Protein AF-A0A382YAX5-F1 (afdb_monomer)

Mean predicted aligned error: 3.32 Å

Solvent-accessible surface area (backbone atoms only — not comparable to full-atom values): 12207 Å² total; per-residue (Å²): 91,64,73,34,62,58,40,69,44,77,90,41,78,39,78,45,71,31,53,14,44,74,70,75,54,68,45,46,41,36,66,78,24,31,72,60,45,72,76,31,68,74,48,17,68,60,40,66,48,71,60,30,75,95,54,81,51,40,59,46,82,46,78,39,32,24,25,54,36,28,43,56,38,53,50,90,41,70,58,69,69,80,58,56,63,64,24,38,52,43,25,74,75,67,39,79,77,38,26,36,81,58,42,48,60,54,54,33,58,38,24,16,38,75,85,51,76,55,101,63,38,24,65,85,22,56,38,34,33,31,66,66,88,76,73,63,72,62,58,58,53,52,39,52,55,39,42,76,70,69,43,50,79,26,88,43,59,62,51,97,51,66,71,59,42,62,68,70,33,22,30,30,53,96,82,23,46,38,20,48,28,65,37,32,39,58,77,37,62,81,41,93,39,42,48,78,42,56,63,39,38,74,69,46,77,39,71,57,95,95,33,80,77,49,70,41,63,60,133

Radius of gyration: 20.16 Å; Cα contacts (8 Å, |Δi|>4): 386; chains: 1; bounding box: 53×40×58 Å

Nearest PDB structures (foldseek):
  8rpg-assembly1_A  TM=9.412E-01  e=1.598E-20  Streptomyces hiroshimensis
  8rpf-assembly1_A  TM=9.488E-01  e=1.270E-18  Sphingobacterium daejeonense
  7vkd-assembly1_A  TM=8.797E-01  e=1.326E-17  Aspergillus oryzae
  7vkf-assembly1_A  TM=8.803E-01  e=2.839E-17  Aspergillus oryzae
  7vzp-assembly1_A  TM=8.865E-01  e=1.009E-16  Aspergillus oryzae

Sequence (219 aa):
VLANRLSEDASSSVCLLEAGPPDKSIFIHVPTGILKLASYAKYNWMFMSKPQKNMNNRPIYMPRGKTLGGSSSINAMVYIRGNPLDYDEWAELGNEGWSWNDVKPYFLKAENNEQFVDEHHSQGGPLNVTFPNIRSPLEKDFVAAAEMLQHKFNPDFNGQSQEGVGIHQATQKRGRRWSTSMAYLRPAMKRKNLTVMTEAPVRRVLIENSTAKGVELND

pLDDT: mean 96.83, std 2.9, range [68.88, 98.81]

Structure (mmCIF, N/CA/C/O backbone):
data_AF-A0A382YAX5-F1
#
_entry.id   AF-A0A382YAX5-F1
#
loop_
_atom_site.group_PDB
_atom_site.id
_atom_site.type_symbol
_atom_site.label_atom_id
_atom_site.label_alt_id
_atom_site.label_comp_id
_atom_site.label_asym_id
_atom_site.label_entity_id
_atom_site.label_seq_id
_atom_site.pdbx_PDB_ins_code
_atom_site.Cartn_x
_atom_site.Cartn_y
_atom_site.Cartn_z
_atom_site.occupancy
_atom_site.B_iso_or_equiv
_atom_site.auth_seq_id
_atom_site.auth_comp_id
_atom_site.auth_asym_id
_atom_site.auth_atom_id
_atom_site.pdbx_PDB_model_num
ATOM 1 N N . VAL A 1 1 ? -7.281 -1.890 3.940 1.00 97.31 1 VAL A N 1
ATOM 2 C CA . VAL A 1 1 ? -7.769 -3.223 3.508 1.00 97.31 1 VAL A CA 1
ATOM 3 C C . VAL A 1 1 ? -8.563 -3.897 4.617 1.00 97.31 1 VAL A C 1
ATOM 5 O O . VAL A 1 1 ? -9.760 -4.062 4.434 1.00 97.31 1 VAL A O 1
ATOM 8 N N . LEU A 1 2 ? -7.955 -4.193 5.773 1.00 98.31 2 LEU A N 1
ATOM 9 C CA . LEU A 1 2 ? -8.613 -4.910 6.880 1.00 98.31 2 LEU A CA 1
ATOM 10 C C . LEU A 1 2 ? -9.959 -4.314 7.306 1.00 98.31 2 LEU A C 1
ATOM 12 O O . LEU A 1 2 ? -10.951 -5.025 7.277 1.00 98.31 2 LEU A O 1
ATOM 16 N N . ALA A 1 3 ? -10.032 -3.008 7.587 1.00 98.44 3 ALA A N 1
ATOM 17 C CA . ALA A 1 3 ? -11.295 -2.375 7.984 1.00 98.44 3 ALA A CA 1
ATOM 18 C C . ALA A 1 3 ? -12.430 -2.563 6.956 1.00 98.44 3 ALA A C 1
ATOM 20 O O . ALA A 1 3 ? -13.589 -2.704 7.331 1.00 98.44 3 ALA A O 1
ATOM 21 N N . ASN A 1 4 ? -12.104 -2.607 5.659 1.00 98.38 4 ASN A N 1
ATOM 22 C CA . ASN A 1 4 ? -13.073 -2.899 4.603 1.00 98.38 4 ASN A CA 1
ATOM 23 C C . ASN A 1 4 ? -13.480 -4.381 4.619 1.00 98.38 4 ASN A C 1
ATOM 25 O O . ASN A 1 4 ? -14.671 -4.650 4.594 1.00 98.38 4 ASN A O 1
ATOM 29 N N . ARG A 1 5 ? -12.535 -5.324 4.701 1.00 98.06 5 ARG A N 1
ATOM 30 C CA . ARG A 1 5 ? -12.854 -6.762 4.677 1.00 98.06 5 ARG A CA 1
ATOM 31 C C . ARG A 1 5 ? -13.584 -7.226 5.936 1.00 98.06 5 ARG A C 1
ATOM 33 O O . ARG A 1 5 ? -14.597 -7.893 5.828 1.00 98.06 5 ARG A O 1
ATOM 40 N N . LEU A 1 6 ? -13.135 -6.804 7.116 1.00 98.38 6 LEU A N 1
ATOM 41 C CA . LEU A 1 6 ? -13.765 -7.173 8.388 1.00 98.38 6 LEU A CA 1
ATOM 42 C C . LEU A 1 6 ? -15.185 -6.608 8.523 1.00 98.38 6 LEU A C 1
ATOM 44 O O . LEU A 1 6 ? -16.049 -7.266 9.081 1.00 98.38 6 LEU A O 1
ATOM 48 N N . SER A 1 7 ? -15.451 -5.416 7.975 1.00 98.50 7 SER A N 1
ATOM 49 C CA . SER A 1 7 ? -16.800 -4.828 8.001 1.00 98.50 7 SER A CA 1
ATOM 50 C C . SER A 1 7 ? -17.725 -5.331 6.887 1.00 98.50 7 SER A C 1
ATOM 52 O O . SER A 1 7 ? -18.848 -4.842 6.787 1.00 98.50 7 SER A O 1
ATOM 54 N N . GLU A 1 8 ? -17.286 -6.253 6.017 1.00 98.06 8 GLU A N 1
ATOM 55 C CA . GLU A 1 8 ? -18.197 -6.934 5.078 1.00 98.06 8 GLU A CA 1
ATOM 56 C C . GLU A 1 8 ? -19.218 -7.802 5.822 1.00 98.06 8 GLU A C 1
ATOM 58 O O . GLU A 1 8 ? -20.372 -7.868 5.402 1.00 98.06 8 GLU A O 1
ATOM 63 N N . ASP A 1 9 ? -18.819 -8.393 6.948 1.00 98.06 9 ASP A N 1
ATOM 64 C CA . ASP A 1 9 ? -19.723 -9.058 7.877 1.00 98.06 9 ASP A CA 1
ATOM 65 C C . ASP A 1 9 ? -20.415 -8.021 8.775 1.00 98.06 9 ASP A C 1
ATOM 67 O O . ASP A 1 9 ? -19.781 -7.328 9.572 1.00 98.06 9 ASP A O 1
ATOM 71 N N . ALA A 1 10 ? -21.739 -7.918 8.650 1.00 97.00 10 ALA A N 1
ATOM 72 C CA . ALA A 1 10 ? -22.549 -6.968 9.407 1.00 97.00 10 ALA A CA 1
ATOM 73 C C . ALA A 1 10 ? -22.665 -7.311 10.904 1.00 97.00 10 ALA A C 1
ATOM 75 O O . ALA A 1 10 ? -23.072 -6.445 11.679 1.00 97.00 10 ALA A O 1
ATOM 76 N N . SER A 1 11 ? -22.320 -8.540 11.314 1.00 97.81 11 SER A N 1
ATOM 77 C CA . SER A 1 11 ? -22.327 -8.957 12.723 1.00 97.81 11 SER A CA 1
ATOM 78 C C . SER A 1 11 ? -21.104 -8.453 13.500 1.00 97.81 11 SER A C 1
ATOM 80 O O . SER A 1 11 ? -21.160 -8.300 14.720 1.00 97.81 11 SER A O 1
ATOM 82 N N . SER A 1 12 ? -20.027 -8.121 12.787 1.00 97.31 12 SER A N 1
ATOM 83 C CA . SER A 1 12 ? -18.796 -7.571 13.344 1.00 97.31 12 SER A CA 1
ATOM 84 C C . SER A 1 12 ? -18.850 -6.043 13.404 1.00 97.31 12 SER A C 1
ATOM 86 O O . SER A 1 12 ? -19.188 -5.389 12.415 1.00 97.31 12 SER A O 1
ATOM 88 N N . SER A 1 13 ? -18.460 -5.446 14.535 1.00 98.31 13 SER A N 1
ATOM 89 C CA . SER A 1 13 ? -18.242 -4.000 14.659 1.00 98.31 13 SER A CA 1
ATOM 90 C C . SER A 1 13 ? -16.753 -3.668 14.540 1.00 98.31 13 SER A C 1
ATOM 92 O O . SER A 1 13 ? -15.901 -4.264 15.197 1.00 98.31 13 SER A O 1
ATOM 94 N N . VAL A 1 14 ? -16.418 -2.722 13.664 1.00 98.69 14 VAL A N 1
ATOM 95 C CA . VAL A 1 14 ? -15.033 -2.388 13.318 1.00 98.69 14 VAL A CA 1
ATOM 96 C C . VAL A 1 14 ? -14.764 -0.920 13.622 1.00 98.69 14 VAL A C 1
ATOM 98 O O . VAL A 1 14 ? -15.465 -0.040 13.127 1.00 98.69 14 VAL A O 1
ATOM 101 N N . CYS A 1 15 ? -13.709 -0.644 14.388 1.00 98.50 15 CYS A N 1
ATOM 102 C CA . CYS A 1 15 ? -13.192 0.706 14.596 1.00 98.50 15 CYS A CA 1
ATOM 103 C C . CYS A 1 15 ? -11.800 0.836 13.964 1.00 98.50 15 CYS A C 1
ATOM 105 O O . CYS A 1 15 ? -10.887 0.083 14.301 1.00 98.50 15 CYS A O 1
ATOM 107 N N . LEU A 1 16 ? -11.638 1.781 13.037 1.00 98.69 16 LEU A N 1
ATOM 108 C CA . LEU A 1 16 ? -10.350 2.153 12.458 1.00 98.69 16 LEU A CA 1
ATOM 109 C C . LEU A 1 16 ? -9.856 3.445 13.110 1.00 98.69 16 LEU A C 1
ATOM 111 O O . LEU A 1 16 ? -10.485 4.491 12.954 1.00 98.69 16 LEU A O 1
ATOM 115 N N . LEU A 1 17 ? -8.701 3.371 13.766 1.00 98.62 17 LEU A N 1
ATOM 116 C CA . LEU A 1 17 ? -8.020 4.507 14.380 1.00 98.62 17 LEU A CA 1
ATOM 117 C C . LEU A 1 17 ? -6.831 4.915 13.507 1.00 98.62 17 LEU A C 1
ATOM 119 O O . LEU A 1 17 ? -5.959 4.098 13.213 1.00 98.62 17 LEU A O 1
ATOM 123 N N . GLU A 1 18 ? -6.801 6.172 13.082 1.00 98.56 18 GLU A N 1
ATOM 124 C CA . GLU A 1 18 ? -5.716 6.765 12.305 1.00 98.56 18 GLU A CA 1
ATOM 125 C C . GLU A 1 18 ? -5.145 7.960 13.068 1.00 98.56 18 GLU A C 1
ATOM 127 O O . GLU A 1 18 ? -5.865 8.895 13.415 1.00 98.56 18 GLU A O 1
ATOM 132 N N . ALA A 1 19 ? -3.832 7.952 13.296 1.00 98.31 19 ALA A N 1
ATOM 133 C CA . ALA A 1 19 ? -3.146 9.026 14.012 1.00 98.31 19 ALA A CA 1
ATOM 134 C C . ALA A 1 19 ? -3.154 10.354 13.239 1.00 98.31 19 ALA A C 1
ATOM 136 O O . ALA A 1 19 ? -3.114 11.426 13.836 1.00 98.31 19 ALA A O 1
ATOM 137 N N . GLY A 1 20 ? -3.156 10.296 11.909 1.00 97.94 20 GLY A N 1
ATOM 138 C CA . GLY A 1 20 ? -3.198 11.470 11.056 1.00 97.94 20 GLY A CA 1
ATOM 139 C C . GLY A 1 20 ? -4.594 12.024 10.780 1.00 97.94 20 GLY A C 1
ATOM 140 O O . GLY A 1 20 ? -5.607 11.393 11.079 1.00 97.94 20 GLY A O 1
ATOM 141 N N . PRO A 1 21 ? -4.658 13.199 10.134 1.00 98.00 21 PRO A N 1
ATOM 142 C CA . PRO A 1 21 ? -5.914 13.786 9.696 1.00 98.00 21 PRO A CA 1
ATOM 143 C C . PRO A 1 21 ? -6.531 13.001 8.524 1.00 98.00 21 PRO A C 1
ATOM 145 O O . PRO A 1 21 ? -5.850 12.202 7.864 1.00 98.00 21 PRO A O 1
ATOM 148 N N . PRO A 1 22 ? -7.795 13.293 8.168 1.00 98.00 22 PRO A N 1
ATOM 149 C CA . PRO A 1 22 ? -8.393 12.819 6.924 1.00 98.00 22 PRO A CA 1
ATOM 150 C C . PRO A 1 22 ? -7.556 13.181 5.684 1.00 98.00 22 PRO A C 1
ATOM 152 O O . PRO A 1 22 ? -6.904 14.228 5.636 1.00 98.00 22 PRO A O 1
ATOM 155 N N . ASP A 1 23 ? -7.643 12.370 4.630 1.00 96.81 23 ASP A N 1
ATOM 156 C CA . ASP A 1 23 ? -6.891 12.512 3.373 1.00 96.81 23 ASP A CA 1
ATOM 157 C C . ASP A 1 23 ? -7.454 13.610 2.438 1.00 96.81 23 ASP A C 1
ATOM 159 O O . ASP A 1 23 ? -7.649 13.408 1.240 1.00 96.81 23 ASP A O 1
ATOM 163 N N . LYS A 1 24 ? -7.752 14.802 2.972 1.00 95.75 24 LYS A N 1
ATOM 164 C CA . LYS A 1 24 ? -8.439 15.891 2.243 1.00 95.75 24 LYS A CA 1
ATOM 165 C C . LYS A 1 24 ? -7.524 16.760 1.370 1.00 95.75 24 LYS A C 1
ATOM 167 O O . LYS A 1 24 ? -8.019 17.494 0.520 1.00 95.75 24 LYS A O 1
ATOM 172 N N . SER A 1 25 ? -6.207 16.709 1.570 1.00 96.44 25 SER A N 1
ATOM 173 C CA . SER A 1 25 ? -5.259 17.537 0.810 1.00 96.44 25 SER A CA 1
ATOM 174 C C . SER A 1 25 ? -5.257 17.186 -0.677 1.00 96.44 25 SER A C 1
ATOM 176 O O . SER A 1 25 ? -5.099 16.021 -1.038 1.00 96.44 25 SER A O 1
ATOM 178 N N . ILE A 1 26 ? -5.330 18.193 -1.553 1.00 96.31 26 ILE A N 1
ATOM 179 C CA . ILE A 1 26 ? -5.208 17.995 -3.006 1.00 96.31 26 ILE A CA 1
ATOM 180 C C . ILE A 1 26 ? -3.875 17.334 -3.389 1.00 96.31 26 ILE A C 1
ATOM 182 O O . ILE A 1 26 ? -3.843 16.502 -4.293 1.00 96.31 26 ILE A O 1
ATOM 186 N N . PHE A 1 27 ? -2.797 17.622 -2.647 1.00 97.00 27 PHE A N 1
ATOM 187 C CA . PHE A 1 27 ? -1.473 17.044 -2.887 1.00 97.00 27 PHE A CA 1
ATOM 188 C C . PHE A 1 27 ? -1.434 15.525 -2.680 1.00 97.00 27 PHE A C 1
ATOM 190 O O . PHE A 1 27 ? -0.571 14.869 -3.248 1.00 97.00 27 PHE A O 1
ATOM 197 N N . ILE A 1 28 ? -2.359 14.954 -1.897 1.00 97.69 28 ILE A N 1
ATOM 198 C CA . ILE A 1 28 ? -2.484 13.494 -1.756 1.00 97.69 28 ILE A CA 1
ATOM 199 C C . ILE A 1 28 ? -2.996 12.894 -3.063 1.00 97.69 28 ILE A C 1
ATOM 201 O O . ILE A 1 28 ? -2.477 11.890 -3.536 1.00 97.69 28 ILE A O 1
ATOM 205 N N . HIS A 1 29 ? -3.993 13.520 -3.680 1.00 97.25 29 HIS A N 1
ATOM 206 C CA . HIS A 1 29 ? -4.693 12.941 -4.826 1.00 97.25 29 HIS A CA 1
ATOM 207 C C . HIS A 1 29 ? -3.989 13.178 -6.163 1.00 97.25 29 HIS A C 1
ATOM 209 O O . HIS A 1 29 ? -4.211 12.421 -7.109 1.00 97.25 29 HIS A O 1
ATOM 215 N N . VAL A 1 30 ? -3.153 14.213 -6.248 1.00 95.88 30 VAL A N 1
ATOM 216 C CA . VAL A 1 30 ? -2.358 14.535 -7.438 1.00 95.88 30 VAL A CA 1
ATOM 217 C C . VAL A 1 30 ? -1.015 13.791 -7.376 1.00 95.88 30 VAL A C 1
ATOM 219 O O . VAL A 1 30 ? -0.272 14.002 -6.417 1.00 95.88 30 VAL A O 1
ATOM 222 N N . PRO A 1 31 ? -0.656 12.967 -8.381 1.00 94.62 31 PRO A N 1
ATOM 223 C CA . PRO A 1 31 ? 0.586 12.186 -8.398 1.00 94.62 31 PRO A CA 1
ATOM 224 C C . PRO A 1 31 ? 1.860 12.949 -7.997 1.00 94.62 31 PRO A C 1
ATOM 226 O O . PRO A 1 31 ? 2.575 12.527 -7.087 1.00 94.62 31 PRO A O 1
ATOM 229 N N . THR A 1 32 ? 2.109 14.111 -8.607 1.00 93.88 32 THR A N 1
ATOM 230 C CA . THR A 1 32 ? 3.292 14.957 -8.353 1.00 93.88 32 THR A CA 1
ATOM 231 C C . THR A 1 32 ? 3.276 15.647 -6.986 1.00 93.88 32 THR A C 1
ATOM 233 O O . THR A 1 32 ? 4.304 16.147 -6.528 1.00 93.88 32 THR A O 1
ATOM 236 N N . GLY A 1 33 ? 2.142 15.626 -6.279 1.00 94.50 33 GLY A N 1
ATOM 237 C CA . GLY A 1 33 ? 2.005 16.194 -4.939 1.00 94.50 33 GLY A CA 1
ATOM 238 C C . GLY A 1 33 ? 2.876 15.509 -3.881 1.00 94.50 33 GLY A C 1
ATOM 239 O O . GLY A 1 33 ? 3.119 16.102 -2.828 1.00 94.50 33 GLY A O 1
ATOM 240 N N . ILE A 1 34 ? 3.428 14.321 -4.174 1.00 93.44 34 ILE A N 1
ATOM 241 C CA . ILE A 1 34 ? 4.414 13.641 -3.319 1.00 93.44 34 ILE A CA 1
ATOM 242 C C . ILE A 1 34 ? 5.595 14.547 -2.946 1.00 93.44 34 ILE A C 1
ATOM 244 O O . ILE A 1 34 ? 6.022 14.531 -1.794 1.00 93.44 34 ILE A O 1
ATOM 248 N N . LEU A 1 35 ? 6.066 15.395 -3.867 1.00 91.06 35 LEU A N 1
ATOM 249 C CA . LEU A 1 35 ? 7.196 16.300 -3.626 1.00 91.06 35 LEU A CA 1
ATOM 250 C C . LEU A 1 35 ? 6.905 17.286 -2.487 1.00 91.06 35 LEU A C 1
ATOM 252 O O . LEU A 1 35 ? 7.785 17.605 -1.692 1.00 91.06 35 LEU A O 1
ATOM 256 N N . LYS A 1 36 ? 5.646 17.727 -2.366 1.00 91.88 36 LYS A N 1
ATOM 257 C CA . LYS A 1 36 ? 5.197 18.590 -1.268 1.00 91.88 36 LYS A CA 1
ATOM 258 C C . LYS A 1 36 ? 4.950 17.794 0.013 1.00 91.88 36 LYS A C 1
ATOM 260 O O . LYS A 1 36 ? 5.280 18.263 1.096 1.00 91.88 36 LYS A O 1
ATOM 265 N N . LEU A 1 37 ? 4.363 16.602 -0.097 1.00 92.62 37 LEU A N 1
ATOM 266 C CA . LEU A 1 37 ? 4.028 15.748 1.051 1.00 92.62 37 LEU A CA 1
ATOM 267 C C . LEU A 1 37 ? 5.265 15.180 1.752 1.00 92.62 37 LEU A C 1
ATOM 269 O O . LEU A 1 37 ? 5.241 14.956 2.965 1.00 92.62 37 LEU A O 1
ATOM 273 N N . ALA A 1 38 ? 6.358 14.998 1.012 1.00 87.81 38 ALA A N 1
ATOM 274 C CA . ALA A 1 38 ? 7.626 14.527 1.544 1.00 87.81 38 ALA A CA 1
ATOM 275 C C . ALA A 1 38 ? 8.169 15.423 2.664 1.00 87.81 38 ALA A C 1
ATOM 277 O O . ALA A 1 38 ? 8.852 14.908 3.533 1.00 87.81 38 ALA A O 1
ATOM 278 N N . SER A 1 39 ? 7.838 16.714 2.709 1.00 87.44 39 SER A N 1
ATOM 279 C CA . SER A 1 39 ? 8.272 17.644 3.765 1.00 87.44 39 SER A CA 1
ATOM 280 C C . SER A 1 39 ? 7.117 18.198 4.604 1.00 87.44 39 SER A C 1
ATOM 282 O O . SER A 1 39 ? 7.301 19.146 5.366 1.00 87.44 39 SER A O 1
ATOM 284 N N . TYR A 1 40 ? 5.915 17.620 4.489 1.00 93.00 40 TYR A N 1
ATOM 285 C CA . TYR A 1 40 ? 4.729 18.139 5.1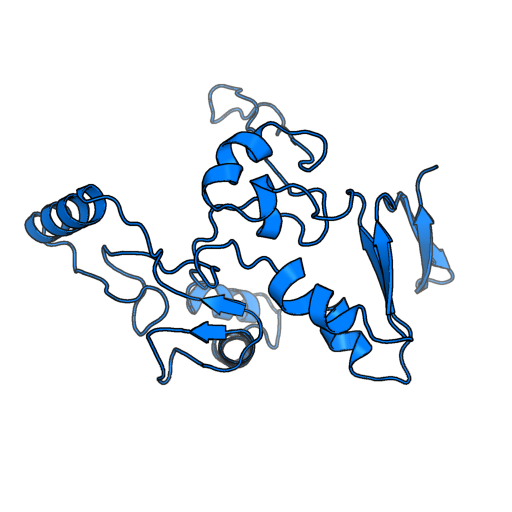65 1.00 93.00 40 TYR A CA 1
ATOM 286 C C . TYR A 1 40 ? 4.353 17.310 6.401 1.00 93.00 40 TYR A C 1
ATOM 288 O O . TYR A 1 40 ? 3.571 16.362 6.315 1.00 93.00 40 TYR A O 1
ATOM 296 N N . ALA A 1 41 ? 4.842 17.732 7.573 1.00 94.50 41 ALA A N 1
ATOM 297 C CA . ALA A 1 41 ? 4.662 17.058 8.871 1.00 94.50 41 ALA A CA 1
ATOM 298 C C . ALA A 1 41 ? 3.199 16.769 9.274 1.00 94.50 41 ALA A C 1
ATOM 300 O O . ALA A 1 41 ? 2.923 15.911 10.117 1.00 94.50 41 ALA A O 1
ATOM 301 N N . LYS A 1 42 ? 2.230 17.472 8.671 1.00 96.06 42 LYS A N 1
ATOM 302 C CA . LYS A 1 42 ? 0.802 17.196 8.872 1.00 96.06 42 LYS A CA 1
ATOM 303 C C . LYS A 1 42 ? 0.408 15.802 8.372 1.00 96.06 42 LYS A C 1
ATOM 305 O O . LYS A 1 42 ? -0.350 15.123 9.050 1.00 96.06 42 LYS A O 1
ATOM 310 N N . TYR A 1 43 ? 0.937 15.382 7.221 1.00 97.38 43 TYR A N 1
ATOM 311 C CA . TYR A 1 43 ? 0.586 14.122 6.549 1.00 97.38 43 TYR A CA 1
ATOM 312 C C . TYR A 1 43 ? 1.732 13.101 6.544 1.00 97.38 43 TYR A C 1
ATOM 314 O O . TYR A 1 43 ? 1.633 12.052 5.906 1.00 97.38 43 TYR A O 1
ATOM 322 N N . ASN A 1 44 ? 2.836 13.410 7.224 1.00 97.44 44 ASN A N 1
ATOM 323 C CA . ASN A 1 44 ? 4.055 12.617 7.226 1.00 97.44 44 ASN A CA 1
ATOM 324 C C . ASN A 1 44 ? 4.672 12.627 8.628 1.00 97.44 44 ASN A C 1
ATOM 326 O O . ASN A 1 44 ? 4.779 13.681 9.250 1.00 97.44 44 ASN A O 1
ATOM 330 N N . TRP A 1 45 ? 5.076 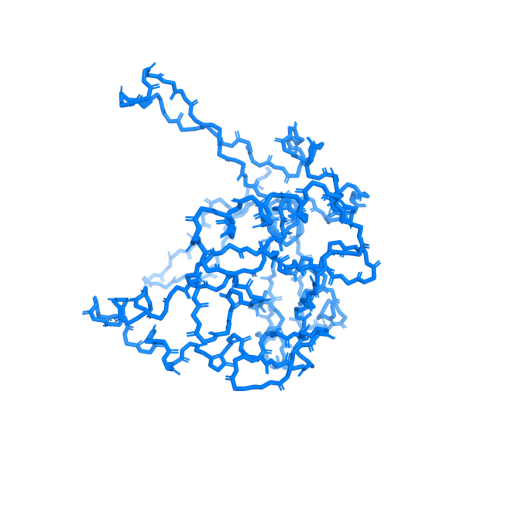11.463 9.123 1.00 97.44 45 TRP A N 1
ATOM 331 C CA . TRP A 1 45 ? 5.781 11.325 10.397 1.00 97.44 45 TRP A CA 1
ATOM 332 C C . TRP A 1 45 ? 7.194 11.900 10.375 1.00 97.44 45 TRP A C 1
ATOM 334 O O . TRP A 1 45 ? 7.714 12.265 11.422 1.00 97.44 45 TRP A O 1
ATOM 344 N N . MET A 1 46 ? 7.799 11.993 9.190 1.00 95.75 46 MET A N 1
ATOM 345 C CA . MET A 1 46 ? 9.123 12.571 8.979 1.00 95.75 46 MET A CA 1
ATOM 346 C C . MET A 1 46 ? 10.218 11.956 9.866 1.00 95.75 46 MET A C 1
ATOM 348 O O . MET A 1 46 ? 11.071 12.669 10.393 1.00 95.75 46 MET A O 1
ATOM 352 N N . PHE A 1 47 ? 10.201 10.633 10.044 1.00 96.88 47 PHE A N 1
ATOM 353 C CA . PHE A 1 47 ? 11.201 9.973 10.875 1.00 96.88 47 PHE A CA 1
ATOM 354 C C . PHE A 1 47 ? 12.613 10.163 10.318 1.00 96.88 47 PHE A C 1
ATOM 356 O O . PHE A 1 47 ? 12.827 10.248 9.108 1.00 96.88 47 PHE A O 1
ATOM 363 N N . MET A 1 48 ? 13.582 10.171 11.227 1.00 97.25 48 MET A N 1
ATOM 364 C CA . MET A 1 48 ? 15.005 10.129 10.920 1.00 97.25 48 MET A CA 1
ATOM 365 C C . MET A 1 48 ? 15.596 8.885 11.572 1.00 97.25 48 MET A C 1
ATOM 367 O O . MET A 1 48 ? 15.312 8.595 12.737 1.00 97.25 48 MET A O 1
ATOM 371 N N . SER A 1 49 ? 16.440 8.156 10.848 1.00 97.50 49 SER A N 1
ATOM 372 C CA . SER A 1 49 ? 17.262 7.124 11.473 1.00 97.50 49 SER A CA 1
ATOM 373 C C . SER A 1 49 ? 18.265 7.757 12.439 1.00 97.50 49 SER A C 1
ATOM 375 O O . SER A 1 49 ? 18.643 8.923 12.301 1.00 97.50 49 SER A O 1
ATOM 377 N N . LYS A 1 50 ? 18.812 6.951 13.354 1.00 97.69 50 LYS A N 1
ATOM 378 C CA . LYS A 1 50 ? 20.082 7.304 14.006 1.00 97.69 50 LYS A CA 1
ATOM 379 C C . LYS A 1 50 ? 21.189 7.482 12.943 1.00 97.69 50 LYS A C 1
ATOM 381 O O . LYS A 1 50 ? 21.064 6.896 11.859 1.00 97.69 50 LYS A O 1
ATOM 386 N N . PRO A 1 51 ? 22.266 8.238 13.227 1.00 98.06 51 PRO A N 1
ATOM 387 C CA . PRO A 1 51 ? 23.469 8.274 12.394 1.00 98.06 51 PRO A CA 1
ATOM 388 C C . PRO A 1 51 ? 23.929 6.875 11.972 1.00 98.06 51 PRO A C 1
ATOM 390 O O . PRO A 1 51 ? 24.041 5.979 12.809 1.00 98.06 51 PRO A O 1
ATOM 393 N N . GLN A 1 52 ? 24.170 6.674 10.677 1.00 97.94 52 GLN A N 1
ATOM 394 C CA . GLN A 1 52 ? 24.567 5.375 10.133 1.00 97.94 52 GLN A CA 1
ATOM 395 C C . GLN A 1 52 ? 26.076 5.355 9.862 1.00 97.94 52 GLN A C 1
ATOM 397 O O . GLN A 1 52 ? 26.550 6.068 8.976 1.00 97.94 52 GLN A O 1
ATOM 402 N N . LYS A 1 53 ? 26.834 4.522 10.595 1.00 97.81 53 LYS A N 1
ATOM 403 C CA . LYS A 1 53 ? 28.305 4.415 10.475 1.00 97.81 53 LYS A CA 1
ATOM 404 C C . LYS A 1 53 ? 28.753 4.174 9.033 1.00 97.81 53 LYS A C 1
ATOM 406 O O . LYS A 1 53 ? 29.640 4.858 8.538 1.00 97.81 53 LYS A O 1
ATOM 411 N N . ASN A 1 54 ? 28.067 3.266 8.343 1.00 97.31 54 ASN A N 1
ATOM 412 C CA . ASN A 1 54 ? 28.377 2.894 6.962 1.00 97.31 54 ASN A CA 1
ATOM 413 C C . ASN A 1 54 ? 27.885 3.924 5.928 1.00 97.31 54 ASN A C 1
ATOM 415 O O . ASN A 1 54 ? 28.061 3.713 4.738 1.00 97.31 54 ASN A O 1
ATOM 419 N N . MET A 1 55 ? 27.269 5.029 6.360 1.00 96.81 55 MET A N 1
ATOM 420 C CA . MET A 1 55 ? 26.793 6.122 5.502 1.00 96.81 55 MET A CA 1
ATOM 421 C C . MET A 1 55 ? 27.413 7.459 5.932 1.00 96.81 55 MET A C 1
ATOM 423 O O . MET A 1 55 ? 26.722 8.479 5.972 1.00 96.81 55 MET A O 1
ATOM 427 N N . ASN A 1 56 ? 28.698 7.458 6.303 1.00 97.31 56 ASN A N 1
ATOM 428 C CA . ASN A 1 56 ? 29.425 8.635 6.802 1.00 97.31 56 ASN A CA 1
ATOM 429 C C . ASN A 1 56 ? 28.721 9.314 7.991 1.00 97.31 56 ASN A C 1
ATOM 431 O O . ASN A 1 56 ? 28.618 10.536 8.051 1.00 97.31 56 ASN A O 1
ATOM 435 N N . ASN A 1 57 ? 28.190 8.514 8.922 1.00 97.62 57 ASN A N 1
ATOM 436 C CA . ASN A 1 57 ? 27.439 8.972 10.098 1.00 97.62 57 ASN A CA 1
ATOM 437 C C . ASN A 1 57 ? 26.216 9.848 9.771 1.00 97.62 57 ASN A C 1
ATOM 439 O O . ASN A 1 57 ? 25.739 10.605 10.615 1.00 97.62 57 ASN A O 1
ATOM 443 N N . ARG A 1 58 ? 25.664 9.741 8.561 1.00 97.94 58 ARG A N 1
ATOM 444 C CA . ARG A 1 58 ? 24.508 10.535 8.146 1.00 97.94 58 ARG A CA 1
ATOM 445 C C . ARG A 1 58 ? 23.205 9.940 8.698 1.00 97.94 58 ARG A C 1
ATOM 447 O O . ARG A 1 58 ? 22.980 8.735 8.548 1.00 97.94 58 ARG A O 1
ATOM 454 N N . PRO A 1 59 ? 22.328 10.751 9.312 1.00 97.31 59 PRO A N 1
ATOM 455 C CA . PRO A 1 59 ? 20.941 10.370 9.557 1.00 97.31 59 PRO A CA 1
ATOM 456 C C . PRO A 1 59 ? 20.181 10.236 8.234 1.00 97.31 59 PRO A C 1
ATOM 458 O O . PRO A 1 59 ? 20.305 11.085 7.349 1.00 97.31 59 PRO A O 1
ATOM 461 N N . ILE A 1 60 ? 19.384 9.182 8.092 1.00 96.94 60 ILE A N 1
ATOM 462 C CA . ILE A 1 60 ? 18.619 8.906 6.876 1.00 96.94 60 ILE A CA 1
ATOM 463 C C . ILE A 1 60 ? 17.166 9.303 7.093 1.00 96.94 60 ILE A C 1
ATOM 465 O O . ILE A 1 60 ? 16.539 8.898 8.072 1.00 96.94 60 ILE A O 1
ATOM 469 N N . TYR A 1 61 ? 16.634 10.087 6.160 1.00 95.50 61 TYR A N 1
ATOM 470 C CA . TYR A 1 61 ? 15.233 10.475 6.162 1.00 95.50 61 TYR A CA 1
ATOM 471 C C . TYR A 1 61 ? 14.328 9.289 5.807 1.00 95.50 61 TYR A C 1
ATOM 473 O O . TYR A 1 61 ? 14.531 8.627 4.790 1.00 95.50 61 TYR A O 1
ATOM 481 N N . MET A 1 62 ? 13.324 9.025 6.644 1.00 95.50 62 MET A N 1
ATOM 482 C CA . MET A 1 62 ? 12.415 7.881 6.549 1.00 95.50 62 MET A CA 1
ATOM 483 C C . MET A 1 62 ? 10.953 8.359 6.571 1.00 95.50 62 MET A C 1
ATOM 485 O O . MET A 1 62 ? 10.277 8.273 7.600 1.00 95.50 62 MET A O 1
ATOM 489 N N . PRO A 1 63 ? 10.424 8.861 5.440 1.00 95.62 63 PRO A N 1
ATOM 490 C CA . PRO A 1 63 ? 9.049 9.337 5.375 1.00 95.62 63 PRO A CA 1
ATOM 491 C C . PRO A 1 63 ? 8.060 8.189 5.616 1.00 95.62 63 PRO A C 1
ATOM 493 O O . PRO A 1 63 ? 8.211 7.079 5.088 1.00 95.62 63 PRO A O 1
ATOM 496 N N . ARG A 1 64 ? 7.017 8.460 6.401 1.00 97.56 64 ARG A N 1
ATOM 497 C CA . ARG A 1 64 ? 5.898 7.539 6.645 1.00 97.56 64 ARG A CA 1
ATOM 498 C C . ARG A 1 64 ? 4.603 8.329 6.642 1.00 97.56 64 ARG A C 1
ATOM 500 O O . ARG A 1 64 ? 4.509 9.345 7.323 1.00 97.56 64 ARG A O 1
ATOM 507 N N . GLY A 1 65 ? 3.616 7.876 5.873 1.00 97.88 65 GLY A N 1
ATOM 508 C CA . GLY A 1 65 ? 2.337 8.575 5.779 1.00 97.88 65 GLY A CA 1
ATOM 509 C C . GLY A 1 65 ? 1.621 8.595 7.126 1.00 97.88 65 GLY A C 1
ATOM 510 O O . GLY A 1 65 ? 1.578 7.581 7.818 1.00 97.88 65 GLY A O 1
ATOM 511 N N . LYS A 1 66 ? 1.072 9.756 7.475 1.00 98.06 66 LYS A N 1
ATOM 512 C CA . LYS A 1 66 ? 0.293 10.017 8.688 1.00 98.06 66 LYS A CA 1
ATOM 513 C C . LYS A 1 66 ? -1.038 10.635 8.268 1.00 98.06 66 LYS A C 1
ATOM 515 O O . LYS A 1 66 ? -1.194 11.852 8.303 1.00 98.06 66 LYS A O 1
ATOM 520 N N . THR A 1 67 ? -1.932 9.816 7.727 1.00 98.44 67 THR A N 1
ATOM 521 C CA . THR A 1 67 ? -3.259 10.184 7.205 1.00 98.44 67 THR A CA 1
ATOM 522 C C . THR A 1 67 ? -3.978 8.920 6.752 1.00 98.44 67 THR A C 1
ATOM 524 O O . THR A 1 67 ? -3.336 7.886 6.574 1.00 98.44 67 THR A O 1
ATOM 527 N N . LEU A 1 68 ? -5.282 8.989 6.474 1.00 98.56 68 LEU A N 1
ATOM 528 C CA . LEU A 1 68 ? -6.010 7.848 5.916 1.00 98.56 68 LEU A CA 1
ATOM 529 C C . LEU A 1 68 ? -5.322 7.303 4.650 1.00 98.56 68 LEU A C 1
ATOM 531 O O . LEU A 1 68 ? -4.992 8.030 3.709 1.00 98.56 68 LEU A O 1
ATOM 535 N N . GLY A 1 69 ? -5.099 5.987 4.641 1.00 98.12 69 GLY A N 1
ATOM 536 C CA . GLY A 1 69 ? -4.325 5.280 3.615 1.00 98.12 69 GLY A CA 1
ATOM 537 C C . GLY A 1 69 ? -2.818 5.207 3.895 1.00 98.12 69 GLY A C 1
ATOM 538 O O . GLY A 1 69 ? -2.098 4.522 3.159 1.00 98.12 69 GLY A O 1
ATOM 539 N N . GLY A 1 70 ? -2.331 5.873 4.943 1.00 98.31 70 GLY A N 1
ATOM 540 C CA . GLY 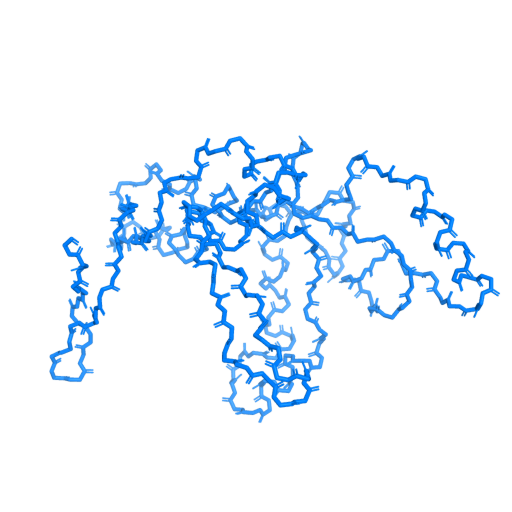A 1 70 ? -0.943 5.843 5.390 1.00 98.31 70 GLY A CA 1
ATOM 541 C C . GLY A 1 70 ? 0.036 6.175 4.267 1.00 98.31 70 GLY A C 1
ATOM 542 O O . GLY A 1 70 ? -0.173 7.092 3.470 1.00 98.31 70 GLY A O 1
ATOM 543 N N . SER A 1 71 ? 1.107 5.390 4.158 1.00 98.19 71 SER A N 1
ATOM 544 C CA . SER A 1 71 ? 2.133 5.597 3.129 1.00 98.19 71 SER A CA 1
ATOM 545 C C . SER A 1 71 ? 1.616 5.441 1.694 1.00 98.19 71 SER A C 1
ATOM 547 O O . SER A 1 71 ? 2.183 6.052 0.797 1.00 98.19 71 SER A O 1
ATOM 549 N N . SER A 1 72 ? 0.510 4.724 1.444 1.00 98.12 72 SER A N 1
ATOM 550 C CA . SER A 1 72 ? -0.073 4.658 0.088 1.00 98.12 72 SER A CA 1
ATOM 551 C C . SER A 1 72 ? -0.615 6.011 -0.398 1.00 98.12 72 SER A C 1
ATOM 553 O O . SER A 1 72 ? -0.690 6.258 -1.600 1.00 98.12 72 SER A O 1
ATOM 555 N N . SER A 1 73 ? -0.932 6.918 0.530 1.00 97.88 73 SER A N 1
ATOM 556 C CA . SER A 1 73 ? -1.347 8.294 0.238 1.00 97.88 73 SER A CA 1
ATOM 557 C C . SER A 1 73 ? -0.165 9.234 -0.045 1.00 97.88 73 SER A C 1
ATOM 559 O O . SER A 1 73 ? -0.386 10.353 -0.500 1.00 97.88 73 SER A O 1
ATOM 561 N N . ILE A 1 74 ? 1.082 8.795 0.187 1.00 96.69 74 ILE A N 1
ATOM 562 C CA . ILE A 1 74 ? 2.291 9.619 0.005 1.00 96.69 74 ILE A CA 1
ATOM 563 C C . ILE A 1 74 ? 3.447 8.908 -0.733 1.00 96.69 74 ILE A C 1
ATOM 565 O O . ILE A 1 74 ? 4.550 9.438 -0.769 1.00 96.69 74 ILE A O 1
ATOM 569 N N . ASN A 1 75 ? 3.250 7.708 -1.290 1.00 96.75 75 ASN A N 1
ATOM 570 C CA . ASN A 1 75 ? 4.298 6.960 -2.004 1.00 96.75 75 ASN A CA 1
ATOM 571 C C . ASN A 1 75 ? 4.414 7.376 -3.486 1.00 96.75 75 ASN A C 1
ATOM 573 O O . ASN A 1 75 ? 3.607 8.157 -3.994 1.00 96.75 75 ASN A O 1
ATOM 577 N N . ALA A 1 76 ? 5.377 6.808 -4.214 1.00 95.88 76 ALA A N 1
ATOM 578 C CA . ALA A 1 76 ? 5.558 7.041 -5.653 1.00 95.88 76 ALA A CA 1
ATOM 579 C C . ALA A 1 76 ? 4.560 6.278 -6.556 1.00 95.88 76 ALA A C 1
ATOM 581 O O . ALA A 1 76 ? 4.637 6.380 -7.773 1.00 95.88 76 ALA A O 1
ATOM 582 N N . MET A 1 77 ? 3.613 5.533 -5.974 1.00 97.50 77 MET A N 1
ATOM 583 C CA . MET A 1 77 ? 2.557 4.744 -6.637 1.00 97.50 77 MET A CA 1
ATOM 584 C C . MET A 1 77 ? 3.011 3.592 -7.532 1.00 97.50 77 MET A C 1
ATOM 586 O O . MET A 1 77 ? 2.130 2.850 -7.958 1.00 97.50 77 MET A O 1
ATOM 590 N N . VAL A 1 78 ? 4.313 3.425 -7.787 1.00 97.44 78 VAL A N 1
ATOM 591 C CA . VAL A 1 78 ? 4.879 2.271 -8.506 1.00 97.44 78 VAL A CA 1
ATOM 592 C C . VAL A 1 78 ? 4.257 0.979 -7.976 1.00 97.44 78 VAL A C 1
ATOM 594 O O . VAL A 1 78 ? 4.236 0.751 -6.763 1.00 97.44 78 VAL A O 1
ATOM 597 N N . TYR A 1 79 ? 3.701 0.179 -8.883 1.00 98.12 79 TYR A N 1
ATOM 598 C CA . TYR A 1 79 ? 3.048 -1.084 -8.568 1.00 98.12 79 TYR A CA 1
ATOM 599 C C . TYR A 1 79 ? 3.883 -2.243 -9.106 1.00 98.12 79 TYR A C 1
ATOM 601 O O . TYR A 1 79 ? 3.873 -2.538 -10.299 1.00 98.12 79 TYR A O 1
ATOM 609 N N . ILE A 1 80 ? 4.616 -2.882 -8.201 1.00 97.00 80 ILE A N 1
ATOM 610 C CA . ILE A 1 80 ? 5.407 -4.085 -8.453 1.00 97.00 80 ILE A CA 1
ATOM 611 C C . ILE A 1 80 ? 5.182 -5.005 -7.249 1.00 97.00 80 ILE A C 1
ATOM 613 O O . ILE A 1 80 ? 5.176 -4.537 -6.105 1.00 97.00 80 ILE A O 1
ATOM 617 N N . ARG A 1 81 ? 4.922 -6.283 -7.505 1.00 96.25 81 ARG A N 1
ATOM 618 C CA . ARG A 1 81 ? 4.782 -7.339 -6.494 1.00 96.25 81 ARG A CA 1
ATOM 619 C C . ARG A 1 81 ? 6.173 -7.844 -6.085 1.00 96.25 81 ARG A C 1
ATOM 621 O O . ARG A 1 81 ? 7.155 -7.570 -6.769 1.00 96.25 81 ARG A O 1
ATOM 628 N N . GLY A 1 82 ? 6.268 -8.565 -4.969 1.00 95.12 82 GLY A N 1
ATOM 629 C CA . GLY A 1 82 ? 7.519 -9.247 -4.614 1.00 95.12 82 GLY A CA 1
ATOM 630 C C . GLY A 1 82 ? 7.887 -10.318 -5.643 1.00 95.12 82 GLY A C 1
ATOM 631 O O . GLY A 1 82 ? 7.042 -10.727 -6.448 1.00 95.12 82 GLY A O 1
ATOM 632 N N . ASN A 1 83 ? 9.136 -10.768 -5.612 1.00 96.50 83 ASN A N 1
ATOM 633 C CA . ASN A 1 83 ? 9.541 -11.943 -6.366 1.00 96.50 83 ASN A CA 1
ATOM 634 C C . ASN A 1 83 ? 8.880 -13.189 -5.747 1.00 96.50 83 ASN A C 1
ATOM 636 O O . ASN A 1 83 ? 8.778 -13.245 -4.522 1.00 96.50 83 ASN A O 1
ATOM 640 N N . PRO A 1 84 ? 8.452 -14.198 -6.530 1.00 96.62 84 PRO A N 1
ATOM 641 C CA . PRO A 1 84 ? 7.952 -15.458 -5.974 1.00 96.62 84 PRO A CA 1
ATOM 642 C C . PRO A 1 84 ? 8.860 -16.053 -4.888 1.00 96.62 84 PRO A C 1
ATOM 644 O O . PRO A 1 84 ? 8.360 -16.473 -3.847 1.00 96.62 84 PRO A O 1
ATOM 647 N N . LEU A 1 85 ? 10.184 -15.972 -5.079 1.00 97.12 85 LEU A N 1
ATOM 648 C CA . LEU A 1 85 ? 11.165 -16.471 -4.119 1.00 97.12 85 LEU A CA 1
ATOM 649 C C . LEU A 1 85 ? 11.090 -15.758 -2.761 1.00 97.12 85 LEU A C 1
ATOM 651 O O . LEU A 1 85 ? 11.289 -16.407 -1.743 1.00 97.12 85 LEU A O 1
ATOM 655 N N . ASP A 1 86 ? 10.742 -14.465 -2.724 1.00 97.75 86 ASP A N 1
ATOM 656 C CA . ASP A 1 86 ? 10.594 -13.723 -1.463 1.00 97.75 86 ASP A CA 1
ATOM 657 C C . ASP A 1 86 ? 9.495 -14.350 -0.581 1.00 97.75 86 ASP A C 1
ATOM 659 O O . ASP A 1 86 ? 9.610 -14.397 0.641 1.00 97.75 86 ASP A O 1
ATOM 663 N N . TYR A 1 87 ? 8.413 -14.825 -1.205 1.00 98.44 87 TYR A N 1
ATOM 664 C CA . TYR A 1 87 ? 7.260 -15.423 -0.527 1.00 98.44 87 TYR A CA 1
ATOM 665 C C . TYR A 1 87 ? 7.513 -16.886 -0.161 1.00 98.44 87 TYR A C 1
ATOM 667 O O . TYR A 1 87 ? 7.172 -17.323 0.939 1.00 98.44 87 TYR A O 1
ATOM 675 N N . ASP A 1 88 ? 8.154 -17.633 -1.057 1.00 98.50 88 ASP A N 1
ATOM 676 C CA . ASP A 1 88 ? 8.544 -19.015 -0.786 1.00 98.50 88 ASP A CA 1
ATOM 677 C C . ASP A 1 88 ? 9.556 -19.080 0.372 1.00 98.50 88 ASP A C 1
ATOM 679 O O . ASP A 1 88 ? 9.374 -19.876 1.292 1.00 98.50 88 ASP A O 1
ATOM 683 N N . GLU A 1 89 ? 10.526 -18.158 0.429 1.00 98.44 89 GLU A N 1
ATOM 684 C CA . GLU A 1 89 ? 11.451 -18.035 1.564 1.00 98.44 89 GLU A CA 1
ATOM 685 C C . GLU A 1 89 ? 10.706 -17.719 2.874 1.00 98.44 89 GLU A C 1
ATOM 687 O O . GLU A 1 89 ? 11.025 -18.274 3.927 1.00 98.44 89 GLU A O 1
ATOM 692 N N . TRP A 1 90 ? 9.661 -16.880 2.852 1.00 98.38 90 TRP A N 1
ATOM 693 C CA . TRP A 1 90 ? 8.848 -16.643 4.053 1.00 98.38 90 TRP A CA 1
ATOM 694 C C . TRP A 1 90 ? 8.166 -17.916 4.549 1.00 98.38 90 TRP A C 1
ATOM 696 O O . TRP A 1 90 ? 8.122 -18.140 5.764 1.00 98.38 90 TRP A O 1
ATOM 706 N N . ALA A 1 91 ? 7.648 -18.740 3.639 1.00 98.31 91 ALA A N 1
ATOM 707 C CA . ALA A 1 91 ? 7.059 -20.026 3.991 1.00 98.31 91 ALA A CA 1
ATOM 708 C C . ALA A 1 91 ? 8.109 -20.982 4.582 1.00 98.31 91 ALA A C 1
ATOM 710 O O . ALA A 1 91 ? 7.855 -21.589 5.624 1.00 98.31 91 ALA A O 1
ATOM 711 N N . GLU A 1 92 ? 9.306 -21.048 3.992 1.00 98.19 92 GLU A N 1
ATOM 712 C CA . GLU A 1 92 ? 10.432 -21.851 4.496 1.00 98.19 92 GLU A CA 1
ATOM 713 C C . GLU A 1 92 ? 10.898 -21.420 5.896 1.00 98.19 92 GLU A C 1
ATOM 715 O O . GLU A 1 92 ? 11.266 -22.261 6.717 1.00 98.19 92 GLU A O 1
ATOM 720 N N . LEU A 1 93 ? 10.803 -20.126 6.221 1.00 98.44 93 LEU A N 1
ATOM 721 C CA . LEU A 1 93 ? 11.073 -19.585 7.560 1.00 98.44 93 LEU A CA 1
ATOM 722 C C . LEU A 1 93 ? 9.973 -19.901 8.596 1.00 98.44 93 LEU A C 1
ATOM 724 O O . LEU A 1 93 ? 10.033 -19.411 9.727 1.00 98.44 93 LEU A O 1
ATOM 728 N N . GLY A 1 94 ? 8.977 -20.716 8.238 1.00 98.12 94 GLY A N 1
ATOM 729 C CA . GLY A 1 94 ? 7.916 -21.189 9.129 1.00 98.12 94 GLY A CA 1
ATOM 730 C C . GLY A 1 94 ? 6.619 -20.379 9.070 1.00 98.12 94 GLY A C 1
ATOM 731 O O . GLY A 1 94 ? 5.752 -20.572 9.922 1.00 98.12 94 GLY A O 1
ATOM 732 N N . ASN A 1 95 ? 6.454 -19.483 8.089 1.00 98.06 95 ASN A N 1
ATOM 733 C CA . ASN A 1 95 ? 5.206 -18.741 7.888 1.00 98.06 95 ASN A CA 1
ATOM 734 C C . ASN A 1 95 ? 4.291 -19.503 6.922 1.00 98.06 95 ASN A C 1
ATOM 736 O O . ASN A 1 95 ? 4.148 -19.146 5.755 1.00 98.06 95 ASN A O 1
ATOM 740 N N . GLU A 1 96 ? 3.674 -20.578 7.406 1.00 97.75 96 GLU A N 1
ATOM 741 C CA . GLU A 1 96 ? 2.764 -21.398 6.602 1.00 97.75 96 GLU A CA 1
ATOM 742 C C . GLU A 1 96 ? 1.629 -20.550 5.982 1.00 97.75 96 GLU A C 1
ATOM 744 O O . GLU A 1 96 ? 1.087 -19.642 6.621 1.00 97.75 96 GLU A O 1
ATOM 749 N N . GLY A 1 97 ? 1.292 -20.812 4.714 1.00 97.69 97 GLY A N 1
ATOM 750 C CA . GLY A 1 97 ? 0.309 -20.033 3.951 1.00 97.69 97 GLY A CA 1
ATOM 751 C C . GLY A 1 97 ? 0.838 -18.731 3.330 1.00 97.69 97 GLY A C 1
ATOM 752 O O . GLY A 1 97 ? 0.038 -17.930 2.841 1.00 97.69 97 GLY A O 1
ATOM 753 N N . TRP A 1 98 ? 2.155 -18.494 3.359 1.00 98.44 98 TRP A N 1
ATOM 754 C CA . TRP A 1 98 ? 2.799 -17.326 2.740 1.00 98.44 98 TRP A CA 1
ATOM 755 C C . TRP A 1 98 ? 3.618 -17.637 1.488 1.00 98.44 98 TRP A C 1
ATOM 757 O O . TRP A 1 98 ? 4.249 -16.716 0.978 1.00 98.44 98 TRP A O 1
ATOM 767 N N . SER A 1 99 ? 3.580 -18.870 0.963 1.00 98.56 99 SER A N 1
ATOM 768 C CA . SER A 1 99 ? 4.257 -19.195 -0.301 1.00 98.56 99 SER A CA 1
ATOM 769 C C . SER A 1 99 ? 3.683 -18.373 -1.454 1.00 98.56 99 SER A C 1
ATOM 771 O O . SER A 1 99 ? 2.551 -17.876 -1.373 1.00 98.56 99 SER A O 1
ATOM 773 N N . TRP A 1 100 ? 4.413 -18.256 -2.567 1.00 98.00 100 TRP A N 1
ATOM 774 C CA . TRP A 1 100 ? 3.926 -17.521 -3.735 1.00 98.00 100 TRP A CA 1
ATOM 775 C C . TRP A 1 100 ? 2.555 -18.020 -4.201 1.00 98.00 100 TRP A C 1
ATOM 777 O O . TRP A 1 100 ? 1.664 -17.221 -4.503 1.00 98.00 100 TRP A O 1
ATOM 787 N N . ASN A 1 101 ? 2.360 -19.339 -4.208 1.00 97.88 101 ASN A N 1
ATOM 788 C CA . ASN A 1 101 ? 1.102 -19.955 -4.620 1.00 97.88 101 ASN A CA 1
ATOM 789 C C . ASN A 1 101 ? -0.063 -19.602 -3.682 1.00 97.88 101 ASN A C 1
ATOM 7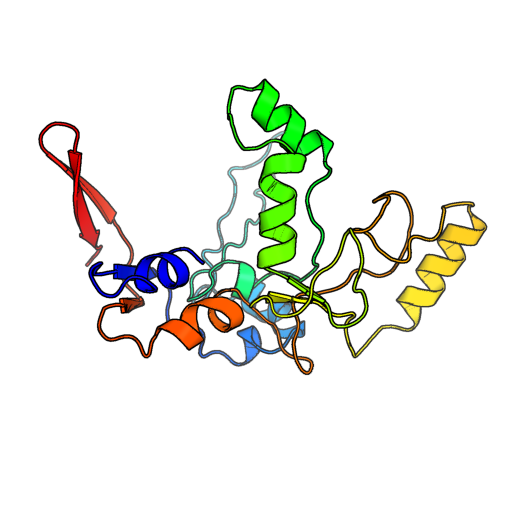91 O O . ASN A 1 101 ? -1.186 -19.435 -4.160 1.00 97.88 101 ASN A O 1
ATOM 795 N N . ASP A 1 102 ? 0.198 -19.420 -2.386 1.00 98.38 102 ASP A N 1
ATOM 796 C CA . ASP A 1 102 ? -0.823 -19.039 -1.405 1.00 98.38 102 ASP A CA 1
ATOM 797 C C . ASP A 1 102 ? -1.206 -17.556 -1.515 1.00 98.38 102 ASP A C 1
ATOM 799 O O . ASP A 1 102 ? -2.378 -17.188 -1.374 1.00 98.38 102 A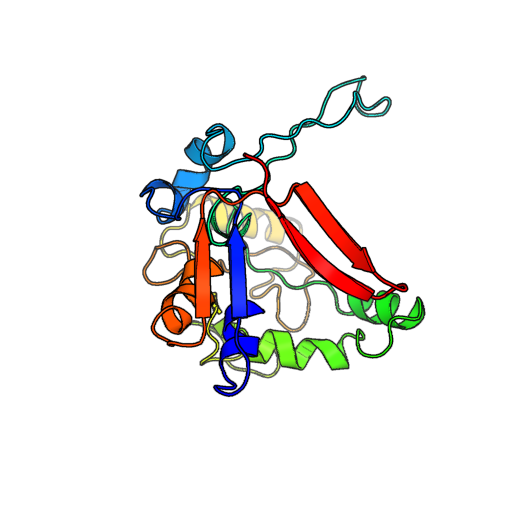SP A O 1
ATOM 803 N N . VAL A 1 103 ? -0.232 -16.681 -1.799 1.00 98.25 103 VAL A N 1
ATOM 804 C CA . VAL A 1 103 ? -0.456 -15.226 -1.841 1.00 98.25 103 VAL A CA 1
ATOM 805 C C . VAL A 1 103 ? -0.865 -14.703 -3.220 1.00 98.25 103 VAL A C 1
ATOM 807 O O . VAL A 1 103 ? -1.586 -13.700 -3.296 1.00 98.25 103 VAL A O 1
ATOM 810 N N . LYS A 1 104 ? -0.479 -15.370 -4.320 1.00 97.94 104 LYS A N 1
ATOM 811 C CA . LYS A 1 104 ? -0.830 -14.979 -5.702 1.00 97.94 104 LYS A CA 1
ATOM 812 C C . LYS A 1 104 ? -2.339 -14.737 -5.881 1.00 97.94 104 LYS A C 1
ATOM 814 O O . LYS A 1 104 ? -2.693 -13.683 -6.422 1.00 97.94 104 LYS A O 1
ATOM 819 N N . PRO A 1 105 ? -3.252 -15.594 -5.377 1.00 98.25 105 PRO A N 1
ATOM 820 C CA . PRO A 1 105 ? -4.692 -15.339 -5.447 1.00 98.25 105 PRO A CA 1
ATOM 821 C C . PRO A 1 105 ? -5.126 -14.015 -4.802 1.00 98.25 105 PRO A C 1
ATOM 823 O O . PRO A 1 105 ? -6.078 -13.387 -5.268 1.00 98.25 105 PRO A O 1
ATOM 826 N N . TYR A 1 106 ? -4.434 -13.544 -3.760 1.00 98.19 106 TYR A N 1
ATOM 827 C CA . TYR A 1 106 ? -4.740 -12.267 -3.111 1.00 98.19 106 TYR A CA 1
ATOM 828 C C . TYR A 1 106 ? -4.234 -11.063 -3.904 1.00 98.19 106 TYR A C 1
ATOM 830 O O . TYR A 1 106 ? -4.909 -10.029 -3.906 1.00 98.19 106 TYR A O 1
ATOM 838 N N . PHE A 1 107 ? -3.109 -11.189 -4.616 1.00 98.19 107 PHE A N 1
ATOM 839 C CA . PHE A 1 107 ? -2.680 -10.167 -5.574 1.00 98.19 107 PHE A CA 1
ATOM 840 C C . PHE A 1 107 ? -3.695 -10.013 -6.701 1.00 98.19 107 PHE A C 1
ATOM 842 O O . PHE A 1 107 ? -4.137 -8.893 -6.960 1.00 98.19 107 PHE A O 1
ATOM 849 N N . LEU A 1 108 ? -4.142 -11.133 -7.278 1.00 98.38 108 LEU A N 1
ATOM 850 C CA . LEU A 1 108 ? -5.196 -11.133 -8.290 1.00 98.38 108 LEU A CA 1
ATOM 851 C C . LEU A 1 108 ? -6.487 -10.525 -7.725 1.00 98.38 108 LEU A C 1
ATOM 853 O O . LEU A 1 108 ? -7.016 -9.576 -8.291 1.00 98.38 108 LEU A O 1
ATOM 857 N N . LYS A 1 109 ? -6.952 -10.967 -6.550 1.00 98.31 109 LYS A N 1
ATOM 858 C CA . LYS A 1 109 ? -8.170 -10.440 -5.902 1.00 98.31 109 LYS A CA 1
ATOM 859 C C . LYS A 1 109 ? -8.124 -8.930 -5.631 1.00 98.31 109 LYS A C 1
ATOM 861 O O . LYS A 1 109 ? -9.169 -8.278 -5.567 1.00 98.31 109 LYS A O 1
ATOM 866 N N . ALA A 1 110 ? -6.942 -8.373 -5.379 1.00 98.31 110 ALA A N 1
ATOM 867 C CA . ALA A 1 110 ? -6.775 -6.952 -5.100 1.00 98.31 110 ALA A CA 1
ATOM 868 C C . ALA A 1 110 ? -6.798 -6.089 -6.370 1.00 98.31 110 ALA A C 1
ATOM 870 O O . ALA A 1 110 ? -7.229 -4.935 -6.301 1.00 98.31 110 ALA A O 1
ATOM 871 N N . GLU A 1 111 ? -6.316 -6.627 -7.486 1.00 98.56 111 GLU A N 1
ATOM 872 C CA . GLU A 1 111 ? -5.984 -5.880 -8.692 1.00 98.56 111 GLU A CA 1
ATOM 873 C C . GLU A 1 111 ? -7.200 -5.581 -9.579 1.00 98.56 111 GLU A C 1
ATOM 875 O O . GLU A 1 111 ? -8.075 -6.412 -9.805 1.00 98.56 111 GLU A O 1
ATOM 880 N N . ASN A 1 112 ? -7.230 -4.362 -10.110 1.00 98.69 112 ASN A N 1
ATOM 881 C CA . ASN A 1 112 ? -7.954 -4.024 -11.323 1.00 98.69 112 ASN A CA 1
ATOM 882 C C . ASN A 1 112 ? -6.971 -3.431 -12.330 1.00 98.69 112 ASN A C 1
ATOM 884 O O . ASN A 1 112 ? -6.708 -2.224 -12.288 1.00 98.69 112 ASN A O 1
ATOM 888 N N . ASN A 1 113 ? -6.417 -4.282 -13.191 1.00 98.56 113 ASN A N 1
ATOM 889 C CA . ASN A 1 113 ? -5.445 -3.898 -14.205 1.00 98.56 113 ASN A CA 1
ATOM 890 C C . ASN A 1 113 ? -6.157 -3.356 -15.454 1.00 98.56 113 ASN A C 1
ATOM 892 O O . ASN A 1 113 ? -7.040 -4.006 -16.013 1.00 98.56 113 ASN A O 1
ATOM 896 N N . GLU A 1 114 ? -5.806 -2.146 -15.888 1.00 98.19 114 GLU A N 1
ATOM 897 C CA . GLU A 1 114 ? -6.446 -1.512 -17.049 1.00 98.19 114 GLU A CA 1
ATOM 898 C C . GLU A 1 114 ? -5.942 -2.052 -18.398 1.00 98.19 114 GLU A C 1
ATOM 900 O O . GLU A 1 114 ? -6.598 -1.816 -19.411 1.00 98.19 114 GLU A O 1
ATOM 905 N N . GLN A 1 115 ? -4.800 -2.751 -18.435 1.00 97.25 115 GLN A N 1
ATOM 906 C CA . GLN A 1 115 ? -4.170 -3.212 -19.679 1.00 97.25 115 GLN A CA 1
ATOM 907 C C . GLN A 1 115 ? -4.131 -4.733 -19.832 1.00 97.25 115 GLN A C 1
ATOM 909 O O . GLN A 1 115 ? -4.321 -5.221 -20.944 1.00 97.25 115 GLN A O 1
ATOM 914 N N . PHE A 1 116 ? -3.887 -5.469 -18.749 1.00 96.75 116 PHE A N 1
ATOM 915 C CA . PHE A 1 116 ? -3.630 -6.910 -18.797 1.00 96.75 116 PHE A CA 1
ATOM 916 C C . PHE A 1 116 ? -4.746 -7.712 -18.120 1.00 96.75 116 PHE A C 1
ATOM 918 O O . PHE A 1 116 ? -5.270 -7.310 -17.081 1.00 96.75 116 PHE A O 1
ATOM 925 N N . VAL A 1 117 ? -5.107 -8.853 -18.714 1.00 94.38 117 VAL A N 1
ATOM 926 C CA . VAL A 1 117 ? -6.009 -9.864 -18.136 1.00 94.38 117 VAL A CA 1
ATOM 927 C C . VAL A 1 117 ? -5.513 -11.234 -18.581 1.00 94.38 117 VAL A C 1
ATOM 929 O O . VAL A 1 117 ? -5.717 -11.626 -19.729 1.00 94.38 117 VAL A O 1
ATOM 932 N N . ASP A 1 118 ? -4.843 -11.943 -17.683 1.00 95.94 118 ASP A N 1
ATOM 933 C CA . ASP A 1 118 ? -4.181 -13.219 -17.959 1.00 95.94 118 ASP A CA 1
ATOM 934 C C . ASP A 1 118 ? -3.931 -13.989 -16.647 1.00 95.94 118 ASP A C 1
ATOM 936 O O . ASP A 1 118 ? -4.544 -13.717 -15.617 1.00 95.94 118 ASP A O 1
ATOM 940 N N . GLU A 1 119 ? -3.048 -14.986 -16.659 1.00 96.25 119 GLU A N 1
ATOM 941 C CA . GLU A 1 119 ? -2.720 -15.771 -15.463 1.00 96.25 119 GLU A CA 1
ATOM 942 C C . GLU A 1 119 ? -1.962 -14.987 -14.371 1.00 96.25 119 GLU A C 1
ATOM 944 O O . GLU A 1 119 ? -1.850 -15.456 -13.230 1.00 96.25 119 GLU A O 1
ATOM 949 N N . HIS A 1 120 ? -1.418 -13.817 -14.708 1.00 97.00 120 HIS A N 1
ATOM 950 C CA . HIS A 1 120 ? -0.696 -12.912 -13.817 1.00 97.00 120 HIS A CA 1
ATOM 951 C C . HIS A 1 120 ? -1.551 -11.712 -13.397 1.00 97.00 120 HIS A C 1
ATOM 953 O O . HIS A 1 120 ? -1.293 -11.132 -12.336 1.00 97.00 120 HIS A O 1
ATOM 959 N N . HIS A 1 121 ? -2.594 -11.377 -14.158 1.00 98.31 121 HIS A N 1
ATOM 960 C CA . HIS A 1 121 ? -3.379 -10.163 -13.961 1.00 98.31 121 HIS A CA 1
ATOM 961 C C . HIS A 1 121 ? -4.881 -10.367 -13.855 1.00 98.31 121 HIS A C 1
ATOM 963 O O . HIS A 1 121 ? -5.479 -11.220 -14.503 1.00 98.31 121 HIS A O 1
ATOM 969 N N . SER A 1 122 ? -5.515 -9.512 -13.055 1.00 98.12 122 SER A N 1
ATOM 970 C CA . SER A 1 122 ? -6.955 -9.553 -12.825 1.00 98.12 122 SER A CA 1
ATOM 971 C C . SER A 1 122 ? -7.624 -8.182 -12.963 1.00 98.12 122 SER A C 1
ATOM 973 O O . SER A 1 122 ? -7.011 -7.118 -12.816 1.00 98.12 122 SER A O 1
ATOM 975 N N . GLN A 1 123 ? -8.924 -8.226 -13.255 1.00 97.94 123 GLN A N 1
ATOM 976 C CA . GLN A 1 123 ? -9.820 -7.077 -13.303 1.00 97.94 123 GLN A CA 1
ATOM 977 C C . GLN A 1 123 ? -10.934 -7.200 -12.263 1.00 97.94 123 GLN A C 1
ATOM 979 O O . GLN A 1 123 ? -11.335 -8.292 -11.866 1.00 97.94 123 GLN A O 1
ATOM 984 N N . GLY A 1 124 ? -11.472 -6.055 -11.837 1.00 97.06 124 GLY A N 1
ATOM 985 C CA . GLY A 1 124 ? -12.586 -5.982 -10.886 1.00 97.06 124 GLY A CA 1
ATOM 986 C C . GLY A 1 124 ? -12.177 -5.857 -9.416 1.00 97.06 124 GLY A C 1
ATOM 987 O O . GLY A 1 124 ? -13.032 -5.570 -8.572 1.00 97.06 124 GLY A O 1
ATOM 988 N N . GLY A 1 125 ? -10.890 -5.992 -9.089 1.00 98.25 125 GLY A N 1
ATOM 989 C CA . GLY A 1 125 ? -10.378 -5.691 -7.758 1.00 98.25 125 GLY A CA 1
ATOM 990 C C . GLY A 1 125 ? -10.493 -4.201 -7.382 1.00 98.25 125 GLY A C 1
ATOM 991 O O . GLY A 1 125 ? -10.666 -3.313 -8.219 1.00 98.25 125 GLY A O 1
ATOM 992 N N . PRO A 1 126 ? -10.417 -3.865 -6.088 1.00 98.25 126 PRO A N 1
ATOM 993 C CA . PRO A 1 126 ? -10.551 -2.480 -5.624 1.00 98.25 126 PRO A CA 1
ATOM 994 C C . PRO A 1 126 ? -9.354 -1.578 -5.984 1.00 98.25 126 PRO A C 1
ATOM 996 O O . PRO A 1 126 ? -9.508 -0.350 -6.064 1.00 98.25 126 PRO A O 1
ATOM 999 N N . LEU A 1 127 ? -8.156 -2.149 -6.165 1.00 98.44 127 LEU A N 1
ATOM 1000 C CA . LEU A 1 127 ? -6.929 -1.402 -6.431 1.00 98.44 127 LEU A CA 1
ATOM 1001 C C . LEU A 1 127 ? -6.697 -1.267 -7.938 1.00 98.44 127 LEU A C 1
ATOM 1003 O O . LEU A 1 127 ? -6.266 -2.204 -8.598 1.00 98.44 127 LEU A O 1
ATOM 1007 N N . ASN A 1 128 ? -6.959 -0.078 -8.470 1.00 98.75 128 ASN A N 1
ATOM 1008 C CA . ASN A 1 128 ? -6.727 0.237 -9.875 1.00 98.75 128 ASN A CA 1
ATOM 1009 C C . ASN A 1 128 ? -5.228 0.333 -10.187 1.00 98.75 128 ASN A C 1
ATOM 1011 O O . ASN A 1 128 ? -4.511 1.066 -9.500 1.00 98.75 128 ASN A O 1
ATOM 1015 N N . VAL A 1 129 ? -4.790 -0.367 -11.229 1.00 98.62 129 VAL A N 1
ATOM 1016 C CA . VAL A 1 129 ? -3.406 -0.422 -11.707 1.00 98.62 129 VAL A CA 1
ATOM 1017 C C . VAL A 1 129 ? -3.400 -0.074 -13.191 1.00 98.62 129 VAL A C 1
ATOM 1019 O O . VAL A 1 129 ? -4.181 -0.623 -13.965 1.00 98.62 129 VAL A O 1
ATOM 1022 N N . THR A 1 130 ? -2.556 0.879 -13.576 1.00 98.19 130 THR A N 1
ATOM 1023 C CA . THR A 1 130 ? -2.477 1.363 -14.958 1.00 98.19 130 THR A CA 1
ATOM 1024 C C . THR A 1 130 ? -1.116 1.982 -15.246 1.00 98.19 130 THR A C 1
ATOM 1026 O O . THR A 1 130 ? -0.421 2.418 -14.324 1.00 98.19 130 THR A O 1
ATOM 1029 N N . PHE A 1 131 ? -0.719 2.066 -16.512 1.00 96.25 131 PHE A N 1
ATOM 1030 C CA . PHE A 1 131 ? 0.416 2.910 -16.882 1.00 96.25 131 PHE A CA 1
ATOM 1031 C C . PHE A 1 131 ? 0.078 4.394 -16.657 1.00 96.25 131 PHE A C 1
ATOM 1033 O O . PHE A 1 131 ? -1.044 4.814 -16.944 1.00 96.25 131 PHE A O 1
ATOM 1040 N N . PRO A 1 132 ? 1.017 5.223 -16.161 1.00 93.06 132 PRO A N 1
ATOM 1041 C CA . PRO A 1 132 ? 0.780 6.658 -16.028 1.00 93.06 132 PRO A CA 1
ATOM 1042 C C . PRO A 1 132 ? 0.344 7.300 -17.356 1.00 93.06 132 PRO A C 1
ATOM 1044 O O . PRO A 1 132 ? 0.979 7.105 -18.389 1.00 93.06 132 PRO A O 1
ATOM 1047 N N . ASN A 1 133 ? -0.719 8.112 -17.320 1.00 86.50 133 ASN A N 1
ATOM 1048 C CA . ASN A 1 133 ? -1.266 8.762 -18.523 1.00 86.50 133 ASN A CA 1
ATOM 1049 C C . ASN A 1 133 ? -0.337 9.832 -19.118 1.00 86.50 133 ASN A C 1
ATOM 1051 O O . ASN A 1 133 ? -0.409 10.124 -20.308 1.00 86.50 133 ASN A O 1
ATOM 1055 N N . ILE A 1 134 ? 0.501 10.450 -18.282 1.00 86.19 134 ILE A N 1
ATOM 1056 C CA . ILE A 1 134 ? 1.511 11.425 -18.695 1.00 86.19 134 ILE A CA 1
ATOM 1057 C C . ILE A 1 134 ? 2.862 10.764 -18.478 1.00 86.19 134 ILE A C 1
ATOM 1059 O O . ILE A 1 134 ? 3.183 10.392 -17.349 1.00 86.19 134 ILE A O 1
ATOM 1063 N N . ARG A 1 135 ? 3.630 10.632 -19.558 1.00 86.44 135 ARG A N 1
ATOM 1064 C CA . ARG A 1 135 ? 4.952 10.005 -19.558 1.00 86.44 135 ARG A CA 1
ATOM 1065 C C . ARG A 1 135 ? 5.982 10.956 -20.129 1.00 86.44 135 ARG A C 1
ATOM 1067 O O . ARG A 1 135 ? 5.685 11.712 -21.057 1.00 86.44 135 ARG A O 1
ATOM 1074 N N . SER A 1 136 ? 7.180 10.918 -19.565 1.00 91.19 136 SER A N 1
ATOM 1075 C CA . SER A 1 136 ? 8.304 11.676 -20.100 1.00 91.19 136 SER A CA 1
ATOM 1076 C C . SER A 1 136 ? 8.819 11.002 -21.375 1.00 91.19 136 SER A C 1
ATOM 1078 O O . SER A 1 136 ? 8.991 9.783 -21.369 1.00 91.19 136 SER A O 1
ATOM 1080 N N . PRO A 1 137 ? 9.146 11.748 -22.448 1.00 91.94 137 PRO A N 1
ATOM 1081 C CA . PRO A 1 137 ? 9.853 11.183 -23.600 1.00 91.94 137 PRO A CA 1
ATOM 1082 C C . PRO A 1 137 ? 11.151 10.461 -23.205 1.00 91.94 137 PRO A C 1
ATOM 1084 O O . PRO A 1 137 ? 11.485 9.441 -23.801 1.00 91.94 137 PRO A O 1
ATOM 1087 N N . LEU A 1 138 ? 11.807 10.917 -22.127 1.00 94.88 138 LEU A N 1
ATOM 1088 C CA . LEU A 1 138 ? 13.028 10.307 -21.592 1.00 94.88 138 LEU A CA 1
ATOM 1089 C C . LEU A 1 138 ? 12.843 8.853 -21.150 1.00 94.88 138 LEU A C 1
ATOM 1091 O O . LEU A 1 138 ? 13.814 8.109 -21.126 1.00 94.88 138 LEU A O 1
ATOM 1095 N N . GLU A 1 139 ? 11.627 8.428 -20.798 1.00 93.50 139 GLU A N 1
ATOM 1096 C CA . GLU A 1 139 ? 11.363 7.028 -20.452 1.00 93.50 139 GLU A CA 1
ATOM 1097 C C . GLU A 1 139 ? 11.626 6.109 -21.650 1.00 93.50 139 GLU A C 1
ATOM 1099 O O . GLU A 1 139 ? 12.244 5.057 -21.504 1.00 93.50 139 GLU A O 1
ATOM 1104 N N . LYS A 1 140 ? 11.207 6.532 -22.851 1.00 92.31 140 LYS A N 1
ATOM 1105 C CA . LYS A 1 140 ? 11.449 5.786 -24.089 1.00 92.31 140 LYS A CA 1
ATOM 1106 C C . LYS A 1 140 ? 12.936 5.768 -24.430 1.00 92.31 140 LYS A C 1
ATOM 110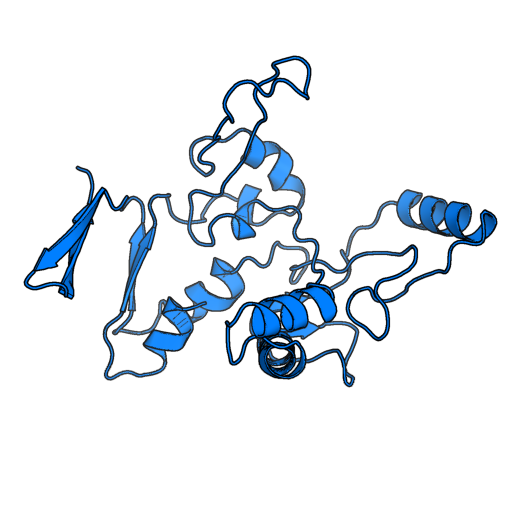8 O O . LYS A 1 140 ? 13.461 4.712 -24.765 1.00 92.31 140 LYS A O 1
ATOM 1113 N N . ASP A 1 141 ? 13.597 6.918 -24.324 1.00 96.44 141 ASP A N 1
ATOM 1114 C CA . ASP A 1 141 ? 15.025 7.034 -24.629 1.00 96.44 141 ASP A CA 1
ATOM 1115 C C . ASP A 1 141 ? 15.873 6.198 -23.658 1.00 96.44 141 ASP A C 1
ATOM 1117 O O . ASP A 1 141 ? 16.825 5.543 -24.076 1.00 96.44 141 ASP A O 1
ATOM 1121 N N . PHE A 1 142 ? 15.492 6.154 -22.376 1.00 97.25 142 PHE A N 1
ATOM 1122 C CA . PHE A 1 142 ? 16.150 5.327 -21.364 1.00 97.25 142 PHE A CA 1
ATOM 1123 C C . PHE A 1 142 ? 16.025 3.831 -21.672 1.00 97.25 142 PHE A C 1
ATOM 1125 O O . PHE A 1 142 ? 17.023 3.113 -21.634 1.00 97.25 142 PHE A O 1
ATOM 1132 N N . VAL A 1 143 ? 14.818 3.359 -22.006 1.00 96.88 143 VAL A N 1
ATOM 1133 C CA . VAL A 1 143 ? 14.595 1.954 -22.385 1.00 96.88 143 VAL A CA 1
ATOM 1134 C C . VAL A 1 143 ? 15.389 1.606 -23.645 1.00 96.88 143 VAL A C 1
ATOM 1136 O O . VAL A 1 143 ? 16.114 0.615 -23.644 1.00 96.88 143 VAL A O 1
ATOM 1139 N N . ALA A 1 144 ? 15.337 2.453 -24.678 1.00 96.94 144 ALA A N 1
ATOM 1140 C CA . ALA A 1 144 ? 16.073 2.229 -25.920 1.00 96.94 144 ALA A CA 1
ATOM 1141 C C . ALA A 1 144 ? 17.594 2.167 -25.692 1.00 96.94 144 ALA A C 1
ATOM 1143 O O . ALA A 1 144 ? 18.272 1.312 -26.258 1.00 96.94 144 ALA A O 1
ATOM 1144 N N . ALA A 1 145 ? 18.136 3.035 -24.832 1.00 98.06 145 ALA A N 1
ATOM 1145 C CA . ALA A 1 145 ? 19.548 2.996 -24.461 1.00 98.06 145 ALA A CA 1
ATOM 1146 C C . ALA A 1 145 ? 19.917 1.695 -23.725 1.00 98.06 145 ALA A C 1
ATOM 1148 O O . ALA A 1 145 ? 20.978 1.129 -23.980 1.00 98.06 145 ALA A O 1
ATOM 1149 N N . ALA A 1 146 ? 19.044 1.190 -22.848 1.00 98.06 146 ALA A N 1
ATOM 1150 C CA . ALA A 1 146 ? 19.267 -0.085 -22.170 1.00 98.06 146 ALA A CA 1
ATOM 1151 C C . ALA A 1 146 ? 19.237 -1.276 -23.144 1.00 98.06 146 ALA A C 1
ATOM 1153 O O . ALA A 1 146 ? 20.082 -2.167 -23.044 1.00 98.06 146 ALA A O 1
ATOM 1154 N N . GLU A 1 147 ? 18.330 -1.271 -24.123 1.00 97.56 147 GLU A N 1
ATOM 1155 C CA . GLU A 1 147 ? 18.280 -2.294 -25.175 1.00 97.56 147 GLU A CA 1
ATOM 1156 C C . GLU A 1 147 ? 19.535 -2.277 -26.064 1.00 97.56 147 GLU A C 1
ATOM 1158 O O . GLU A 1 147 ? 20.043 -3.339 -26.422 1.00 97.56 147 GLU A O 1
ATOM 1163 N N . MET A 1 148 ? 20.103 -1.099 -26.365 1.00 98.12 148 MET A N 1
ATOM 1164 C CA . MET A 1 148 ? 21.398 -0.994 -27.066 1.00 98.12 148 MET A CA 1
ATOM 1165 C C . MET A 1 148 ? 22.548 -1.639 -26.280 1.00 98.12 148 MET A C 1
ATOM 1167 O O . MET A 1 148 ? 23.508 -2.120 -26.878 1.00 98.12 148 MET A O 1
ATOM 1171 N N . LEU A 1 149 ? 22.438 -1.678 -24.950 1.00 98.00 149 LEU A N 1
ATOM 1172 C CA . LEU A 1 149 ? 23.356 -2.383 -24.052 1.00 98.00 149 LEU A CA 1
ATOM 1173 C C . LEU A 1 149 ? 22.952 -3.848 -23.817 1.00 98.00 149 LEU A C 1
ATOM 1175 O O . LEU A 1 149 ? 23.471 -4.491 -22.911 1.00 98.00 149 LEU A O 1
ATOM 1179 N N . GLN A 1 150 ? 22.049 -4.384 -24.643 1.00 97.56 150 GLN A N 1
ATOM 1180 C CA . GLN A 1 150 ? 21.574 -5.769 -24.611 1.00 97.56 150 GLN A CA 1
ATOM 1181 C C . GLN A 1 150 ? 20.768 -6.143 -23.356 1.00 97.56 150 GLN A C 1
ATOM 1183 O O . GLN A 1 150 ? 20.522 -7.327 -23.116 1.00 97.56 150 GLN A O 1
ATOM 1188 N N . HIS A 1 151 ? 20.297 -5.166 -22.573 1.00 98.00 151 HIS A N 1
ATOM 1189 C CA . HIS A 1 151 ? 19.305 -5.445 -21.538 1.00 98.00 151 HIS A CA 1
ATOM 1190 C C . HIS A 1 151 ? 17.955 -5.768 -22.180 1.00 98.00 151 HIS A C 1
ATOM 1192 O O . HIS A 1 151 ? 17.495 -5.078 -23.088 1.00 98.00 151 HIS A O 1
ATOM 1198 N N . LYS A 1 152 ? 17.294 -6.815 -21.681 1.00 97.31 152 LYS A N 1
ATOM 1199 C CA . LYS A 1 152 ? 15.984 -7.239 -22.180 1.00 97.31 152 LYS A CA 1
ATOM 1200 C C . LYS A 1 152 ? 14.918 -6.192 -21.852 1.00 97.31 152 LYS A C 1
ATOM 1202 O O . LYS A 1 152 ? 14.778 -5.796 -20.694 1.00 97.31 152 LYS A O 1
ATOM 1207 N N . PHE A 1 153 ? 14.118 -5.808 -22.844 1.00 97.62 153 PHE A N 1
ATOM 1208 C CA . PHE A 1 153 ? 12.900 -5.048 -22.591 1.00 97.62 153 PHE A CA 1
ATOM 1209 C C . PHE A 1 153 ? 11.879 -5.899 -21.825 1.00 97.62 153 PHE A C 1
ATOM 1211 O O . PHE A 1 153 ? 11.552 -7.016 -22.236 1.00 97.62 153 PHE A O 1
ATOM 1218 N N . ASN A 1 154 ? 11.366 -5.358 -20.722 1.00 97.12 154 ASN A N 1
ATOM 1219 C CA . ASN A 1 154 ? 10.307 -5.966 -19.931 1.00 97.12 154 ASN A CA 1
ATOM 1220 C C . ASN A 1 154 ? 9.017 -5.132 -20.048 1.00 97.12 154 ASN A C 1
ATOM 1222 O O . ASN A 1 154 ? 8.959 -4.024 -19.505 1.00 97.12 154 ASN A O 1
ATOM 1226 N N . PRO A 1 155 ? 7.978 -5.631 -20.743 1.00 95.44 155 PRO A N 1
ATOM 1227 C CA . PRO A 1 155 ? 6.714 -4.912 -20.873 1.00 95.44 155 PRO A CA 1
ATOM 1228 C C . PRO A 1 155 ? 5.860 -4.953 -19.598 1.00 95.44 155 PRO A C 1
ATOM 1230 O O . PRO A 1 155 ? 4.931 -4.153 -19.477 1.00 95.44 155 PRO A O 1
ATOM 1233 N N . ASP A 1 156 ? 6.148 -5.873 -18.673 1.00 97.06 156 ASP A N 1
ATOM 1234 C CA . ASP A 1 156 ? 5.328 -6.143 -17.500 1.00 97.06 156 ASP A CA 1
ATOM 1235 C C . ASP A 1 156 ? 6.129 -6.809 -16.364 1.00 97.06 156 ASP A C 1
ATOM 1237 O O . ASP A 1 156 ? 6.390 -8.011 -16.343 1.00 97.06 156 ASP A O 1
ATOM 1241 N N . PHE A 1 157 ? 6.450 -6.006 -15.350 1.00 97.06 157 PHE A N 1
ATOM 1242 C CA . PHE A 1 157 ? 7.195 -6.434 -14.163 1.00 97.06 157 PHE A CA 1
ATOM 1243 C C . PHE A 1 157 ? 6.402 -7.326 -13.198 1.00 97.06 157 PHE A C 1
ATOM 1245 O O . PHE A 1 157 ? 6.962 -7.772 -12.198 1.00 97.06 157 PHE A O 1
ATOM 1252 N N . ASN A 1 158 ? 5.109 -7.547 -13.436 1.00 97.31 158 ASN A N 1
ATOM 1253 C CA . ASN A 1 158 ? 4.269 -8.433 -12.628 1.00 97.31 158 ASN A CA 1
ATOM 1254 C C . ASN A 1 158 ? 3.811 -9.684 -13.397 1.00 97.31 158 ASN A C 1
ATOM 1256 O O . ASN A 1 158 ? 3.070 -10.489 -12.825 1.00 97.31 158 ASN A O 1
ATOM 1260 N N . GLY A 1 159 ? 4.279 -9.845 -14.637 1.00 95.75 159 GLY A N 1
ATOM 1261 C CA . GLY A 1 159 ? 4.007 -10.976 -15.511 1.00 95.75 159 GLY A CA 1
ATOM 1262 C C . GLY A 1 159 ? 4.939 -12.157 -15.257 1.00 95.75 159 GLY A C 1
ATOM 1263 O O . GLY A 1 159 ? 5.262 -12.501 -14.118 1.00 95.75 159 GLY A O 1
ATOM 1264 N N . GLN A 1 160 ? 5.389 -12.792 -16.339 1.00 94.00 160 GLN A N 1
ATOM 1265 C CA . GLN A 1 160 ? 6.184 -14.021 -16.272 1.00 94.00 160 GLN A CA 1
ATOM 1266 C C . GLN A 1 160 ? 7.567 -13.832 -15.624 1.00 94.00 160 GLN A C 1
ATOM 1268 O O . GLN A 1 160 ? 8.066 -14.742 -14.965 1.00 94.00 160 GLN A O 1
ATOM 1273 N N . SER A 1 161 ? 8.212 -12.680 -15.827 1.00 94.00 161 SER A N 1
ATOM 1274 C CA . SER A 1 161 ? 9.538 -12.385 -15.275 1.00 94.00 161 SER A CA 1
ATOM 1275 C C . SER A 1 161 ? 9.657 -10.915 -14.894 1.00 94.00 161 SER A C 1
ATOM 1277 O O . SER A 1 161 ? 9.163 -10.039 -15.599 1.00 94.00 161 SER A O 1
ATOM 1279 N N . GLN A 1 162 ? 10.357 -10.647 -13.791 1.00 94.94 162 GLN A N 1
ATOM 1280 C CA . GLN A 1 162 ? 10.657 -9.290 -13.329 1.00 94.94 162 GLN A CA 1
ATOM 1281 C C . GLN A 1 162 ? 11.945 -8.727 -13.946 1.00 94.94 162 GLN A C 1
ATOM 1283 O O . GLN A 1 162 ? 12.197 -7.528 -13.853 1.00 94.94 162 GLN A O 1
ATOM 1288 N N . GLU A 1 163 ? 12.769 -9.569 -14.574 1.00 95.50 163 GLU A N 1
ATOM 1289 C CA . GLU A 1 163 ? 14.054 -9.155 -15.132 1.00 95.50 163 GLU A CA 1
ATOM 1290 C C . GLU A 1 163 ? 13.874 -8.290 -16.384 1.00 95.50 163 GLU A C 1
ATOM 1292 O O . GLU A 1 163 ? 13.061 -8.591 -17.260 1.00 95.50 163 GLU A O 1
ATOM 1297 N N . GLY A 1 164 ? 14.673 -7.227 -16.481 1.00 96.31 164 GLY A N 1
ATOM 1298 C CA . GLY A 1 164 ? 14.764 -6.370 -17.657 1.00 96.31 164 GLY A CA 1
ATOM 1299 C C . GLY A 1 164 ? 14.534 -4.896 -17.348 1.00 96.31 164 GLY A C 1
ATOM 1300 O O . GLY A 1 164 ? 14.559 -4.460 -16.197 1.00 96.31 164 GLY A O 1
ATOM 1301 N N . VAL A 1 165 ? 14.330 -4.119 -18.407 1.00 97.75 165 VAL A N 1
ATOM 1302 C CA . VAL A 1 165 ? 14.131 -2.667 -18.355 1.00 97.75 165 VAL A CA 1
ATOM 1303 C C . VAL A 1 165 ? 12.831 -2.316 -19.060 1.00 97.75 165 VAL A C 1
ATOM 1305 O O . VAL A 1 165 ? 12.530 -2.847 -20.122 1.00 97.75 165 VAL A O 1
ATOM 1308 N N . GLY A 1 166 ? 12.042 -1.420 -18.480 1.00 95.44 166 GLY A N 1
ATOM 1309 C CA . GLY A 1 166 ? 10.717 -1.111 -18.995 1.00 95.44 166 GLY A CA 1
ATOM 1310 C C . GLY A 1 166 ? 10.003 -0.056 -18.172 1.00 95.44 166 GLY A C 1
ATOM 1311 O O . GLY A 1 166 ? 10.592 0.592 -17.307 1.00 95.44 166 GLY A O 1
ATOM 1312 N N . ILE A 1 167 ? 8.713 0.109 -18.447 1.00 93.88 167 ILE A N 1
ATOM 1313 C CA . ILE A 1 167 ? 7.871 1.100 -17.776 1.00 93.88 167 ILE A CA 1
ATOM 1314 C C . ILE A 1 167 ? 7.092 0.421 -16.655 1.00 93.88 167 ILE A C 1
ATOM 1316 O O . ILE A 1 167 ? 6.517 -0.645 -16.848 1.00 93.88 167 ILE A O 1
ATOM 1320 N N . HIS A 1 168 ? 7.031 1.049 -15.484 1.00 94.50 168 HIS A N 1
ATOM 1321 C CA . HIS A 1 168 ? 6.230 0.533 -14.379 1.00 94.50 168 HIS A CA 1
ATOM 1322 C C . HIS A 1 168 ? 4.774 1.000 -14.471 1.00 94.50 168 HIS A C 1
ATOM 1324 O O . HIS A 1 168 ? 4.493 2.174 -14.731 1.00 94.50 168 HIS A O 1
ATOM 1330 N N . GLN A 1 169 ? 3.840 0.096 -14.173 1.00 97.44 169 GLN A N 1
ATOM 1331 C CA . GLN A 1 169 ? 2.475 0.491 -13.843 1.00 97.44 169 GLN A CA 1
ATOM 1332 C C . GLN A 1 169 ? 2.436 1.181 -12.471 1.00 97.44 169 GLN A C 1
ATOM 1334 O O . GLN A 1 169 ? 3.316 1.019 -11.618 1.00 97.44 169 GLN A O 1
ATOM 1339 N N . ALA A 1 170 ? 1.390 1.968 -12.250 1.00 97.75 170 ALA A N 1
ATOM 1340 C CA . ALA A 1 170 ? 1.158 2.702 -11.023 1.00 97.75 170 ALA A CA 1
ATOM 1341 C C . ALA A 1 170 ? -0.265 2.482 -10.501 1.00 97.75 170 ALA A C 1
ATOM 1343 O O . ALA A 1 170 ? -1.208 2.239 -11.254 1.00 97.75 170 ALA A O 1
ATOM 1344 N N . THR A 1 171 ? -0.436 2.655 -9.193 1.00 98.38 171 THR A N 1
ATOM 1345 C CA . THR A 1 171 ? -1.754 2.698 -8.548 1.00 98.38 171 THR A CA 1
ATOM 1346 C C . THR A 1 171 ? -2.427 4.051 -8.794 1.00 98.38 171 THR A C 1
ATOM 1348 O O . THR A 1 171 ? -2.403 4.965 -7.962 1.00 98.38 171 THR A O 1
ATOM 1351 N N . GLN A 1 172 ? -3.009 4.204 -9.983 1.00 98.12 172 GLN A N 1
ATOM 1352 C CA . GLN A 1 172 ? -3.731 5.399 -10.414 1.00 98.12 172 GLN A CA 1
ATOM 1353 C C . GLN A 1 172 ? -5.089 5.038 -11.000 1.00 98.12 172 GLN A C 1
ATOM 1355 O O . GLN A 1 172 ? -5.257 3.949 -11.525 1.00 98.12 172 GLN A O 1
ATOM 1360 N N . LYS A 1 173 ? -6.047 5.968 -10.944 1.00 97.50 173 LYS A N 1
ATOM 1361 C CA . LYS A 1 173 ? -7.334 5.872 -11.645 1.00 97.50 173 LYS A CA 1
ATOM 1362 C C . LYS A 1 173 ? -7.731 7.247 -12.160 1.00 97.50 173 LYS A C 1
ATOM 1364 O O . LYS A 1 173 ? -7.780 8.201 -11.380 1.00 97.50 173 LYS A O 1
ATOM 1369 N N . ARG A 1 174 ? -8.012 7.364 -13.463 1.00 95.12 174 ARG A N 1
ATOM 1370 C CA . ARG A 1 174 ? -8.338 8.648 -14.125 1.00 95.12 174 ARG A CA 1
ATOM 1371 C C . ARG A 1 174 ? -7.301 9.748 -13.818 1.00 95.12 174 ARG A C 1
ATOM 1373 O O . ARG A 1 174 ? -7.661 10.866 -13.457 1.00 95.12 174 ARG A O 1
ATOM 1380 N N . GLY A 1 175 ? -6.012 9.398 -13.882 1.00 94.44 175 GLY A N 1
ATOM 1381 C CA . GLY A 1 175 ? -4.883 10.310 -13.634 1.00 94.44 175 GLY A CA 1
ATOM 1382 C C . GLY A 1 175 ? -4.688 10.758 -12.177 1.00 94.44 175 GLY A C 1
ATOM 1383 O O . GLY A 1 175 ? -3.865 11.631 -11.908 1.00 94.44 175 GLY A O 1
ATOM 1384 N N . ARG A 1 176 ? -5.440 10.195 -11.224 1.00 96.69 176 ARG A N 1
ATOM 1385 C CA . ARG A 1 176 ? -5.320 10.491 -9.788 1.00 96.69 176 ARG A CA 1
ATOM 1386 C C . ARG A 1 176 ? -4.680 9.323 -9.057 1.00 96.69 176 ARG A C 1
ATOM 1388 O O . ARG A 1 176 ?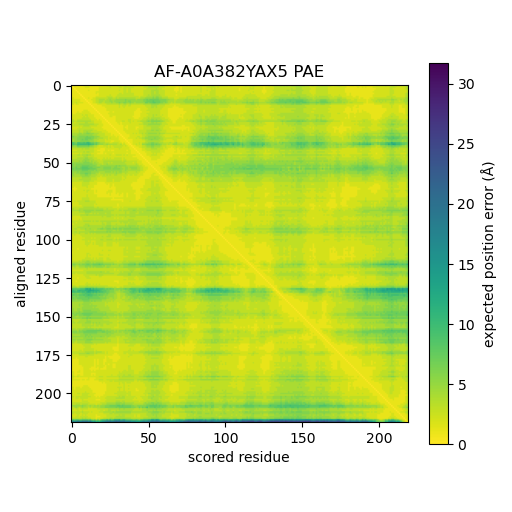 -4.896 8.173 -9.436 1.00 96.69 176 ARG A O 1
ATOM 1395 N N . ARG A 1 177 ? -3.978 9.609 -7.959 1.00 97.88 177 ARG A N 1
ATOM 1396 C CA . ARG A 1 177 ? -3.501 8.584 -7.021 1.00 97.88 177 ARG A CA 1
ATOM 1397 C C . ARG A 1 177 ? -4.659 7.702 -6.555 1.00 97.88 177 ARG A C 1
ATOM 1399 O O . ARG A 1 177 ? -5.702 8.213 -6.145 1.00 97.88 177 ARG A O 1
ATOM 1406 N N . TRP A 1 178 ? -4.437 6.391 -6.527 1.00 98.31 178 TRP A N 1
ATOM 1407 C CA . TRP A 1 178 ? -5.410 5.411 -6.053 1.00 98.31 178 TRP A CA 1
ATOM 1408 C C . TRP A 1 178 ? -4.921 4.697 -4.786 1.00 98.31 178 TRP A C 1
ATOM 1410 O O . TRP A 1 178 ? -4.555 3.525 -4.795 1.00 98.31 178 TRP A O 1
ATOM 1420 N N . SER A 1 179 ? -4.884 5.438 -3.673 1.00 98.44 179 SER A N 1
ATOM 1421 C CA . SER A 1 179 ? -4.419 4.928 -2.375 1.00 98.44 179 SER A CA 1
ATOM 1422 C C . SER A 1 179 ? -5.349 3.853 -1.799 1.00 98.44 179 SER A C 1
ATOM 1424 O O . SER A 1 179 ? -6.492 3.687 -2.226 1.00 98.44 179 SER A O 1
ATOM 1426 N N . THR A 1 180 ? -4.909 3.163 -0.744 1.00 98.44 180 THR A N 1
ATOM 1427 C CA . THR A 1 180 ? -5.766 2.190 -0.039 1.00 98.44 180 THR A CA 1
ATOM 1428 C C . THR A 1 180 ? -6.983 2.838 0.632 1.00 98.44 180 THR A C 1
ATOM 1430 O O . THR A 1 180 ? -8.012 2.178 0.786 1.00 98.44 180 THR A O 1
ATOM 1433 N N . SER A 1 181 ? -6.906 4.129 0.980 1.00 98.31 181 SE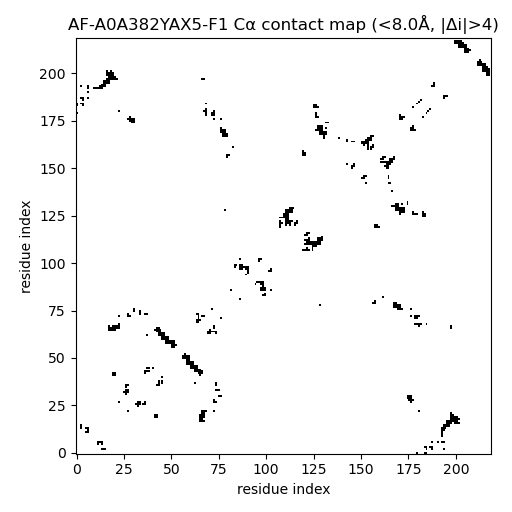R A N 1
ATOM 1434 C CA . SER A 1 181 ? -8.062 4.911 1.439 1.00 98.31 181 SER A CA 1
ATOM 1435 C C . SER A 1 181 ? -9.115 5.015 0.332 1.00 98.31 181 SER A C 1
ATOM 1437 O O . SER A 1 181 ? -10.282 4.692 0.551 1.00 98.31 181 SER A O 1
ATOM 1439 N N . MET A 1 182 ? -8.688 5.374 -0.885 1.00 98.25 182 MET A N 1
ATOM 1440 C CA . MET A 1 182 ? -9.566 5.483 -2.053 1.00 98.25 182 MET A CA 1
ATOM 1441 C C . MET A 1 182 ? -10.138 4.128 -2.481 1.00 98.25 182 MET A C 1
ATOM 1443 O O . MET A 1 182 ? -11.344 4.008 -2.683 1.00 98.25 182 MET A O 1
ATOM 1447 N N . ALA A 1 183 ? -9.273 3.120 -2.596 1.00 98.25 183 ALA A N 1
ATOM 1448 C CA . ALA A 1 183 ? -9.613 1.800 -3.112 1.00 98.25 183 ALA A CA 1
ATOM 1449 C C . ALA A 1 183 ? -10.481 0.978 -2.146 1.00 98.25 183 ALA A C 1
ATOM 1451 O O . ALA A 1 183 ? -11.433 0.330 -2.570 1.00 98.25 183 ALA A O 1
ATOM 1452 N N . TYR A 1 184 ? -10.170 1.004 -0.845 1.00 98.62 184 TYR A N 1
ATOM 1453 C CA . TYR A 1 184 ? -10.802 0.120 0.141 1.00 98.62 184 TYR A CA 1
ATOM 1454 C C . TYR A 1 184 ? -11.644 0.870 1.169 1.00 98.62 184 TYR A C 1
ATOM 1456 O O . TYR A 1 184 ? -12.773 0.468 1.446 1.00 98.62 184 TYR A O 1
ATOM 1464 N N . LEU A 1 185 ? -11.107 1.925 1.786 1.00 98.50 185 LEU A N 1
ATOM 1465 C CA . LEU A 1 185 ? -11.759 2.525 2.950 1.00 98.50 185 LEU A CA 1
ATOM 1466 C C . LEU A 1 185 ? -13.017 3.306 2.565 1.00 98.50 185 LEU A C 1
ATOM 1468 O O . LEU A 1 185 ? -14.090 3.025 3.092 1.00 98.50 185 LEU A O 1
ATOM 1472 N N . ARG A 1 186 ? -12.911 4.244 1.617 1.00 97.88 186 ARG A N 1
ATOM 1473 C CA . ARG A 1 186 ? -14.025 5.118 1.216 1.00 97.88 186 ARG A CA 1
ATOM 1474 C C . ARG A 1 186 ? -15.292 4.350 0.816 1.00 97.88 186 ARG A C 1
ATOM 1476 O O . ARG A 1 186 ? -16.354 4.722 1.310 1.00 97.88 186 ARG A O 1
ATOM 1483 N N . PRO A 1 187 ? -15.230 3.265 0.015 1.00 97.00 187 PRO A N 1
ATOM 1484 C CA . PRO A 1 187 ? -16.418 2.459 -0.277 1.00 97.00 187 PRO A CA 1
ATOM 1485 C C . PRO A 1 187 ? -17.074 1.812 0.955 1.00 97.00 187 PRO A C 1
ATOM 1487 O O . PRO A 1 187 ? -18.285 1.591 0.939 1.00 97.00 187 PRO A O 1
ATOM 1490 N N . ALA A 1 188 ? -16.303 1.507 2.006 1.00 98.00 188 ALA A N 1
ATOM 1491 C CA . ALA A 1 188 ? -16.790 0.866 3.231 1.00 98.00 188 ALA A CA 1
ATOM 1492 C C . ALA A 1 188 ? -17.327 1.854 4.276 1.00 98.00 188 ALA A C 1
ATOM 1494 O O . ALA A 1 188 ? -18.157 1.464 5.089 1.00 98.00 188 ALA A O 1
ATOM 1495 N N . MET A 1 189 ? -16.926 3.130 4.243 1.00 97.81 189 MET A N 1
ATOM 1496 C CA . MET A 1 189 ? -17.333 4.139 5.240 1.00 97.81 189 MET A CA 1
ATOM 1497 C C . MET A 1 189 ? -18.846 4.411 5.297 1.00 97.81 189 MET A C 1
ATOM 1499 O O . MET A 1 189 ? -19.317 5.040 6.235 1.00 97.81 189 MET A O 1
ATOM 1503 N N . LYS A 1 190 ? -19.622 3.944 4.312 1.00 97.19 190 LYS A N 1
ATOM 1504 C CA . LYS A 1 190 ? -21.095 4.002 4.335 1.00 97.19 190 LYS A CA 1
ATOM 1505 C C . LYS A 1 190 ? -21.744 2.935 5.229 1.00 97.19 190 LYS A C 1
ATOM 1507 O O . LYS A 1 190 ? -22.955 2.972 5.431 1.00 97.19 190 LYS A O 1
ATOM 1512 N N . ARG A 1 191 ? -20.983 1.935 5.685 1.00 98.38 191 ARG A N 1
ATOM 1513 C CA . ARG A 1 191 ? -21.498 0.818 6.484 1.00 98.38 191 ARG A CA 1
ATOM 1514 C C . ARG A 1 191 ? -21.662 1.250 7.940 1.00 98.38 191 ARG A C 1
ATOM 1516 O O . ARG A 1 191 ? -20.760 1.847 8.512 1.00 98.38 191 ARG A O 1
ATOM 1523 N N . LYS A 1 192 ? -22.801 0.910 8.549 1.00 98.25 192 LYS A N 1
ATOM 1524 C CA . LYS A 1 192 ? -23.135 1.308 9.931 1.00 98.25 192 LYS A CA 1
ATOM 1525 C C . LYS A 1 192 ? -22.247 0.648 10.994 1.00 98.25 192 LYS A C 1
ATOM 1527 O O . LYS A 1 192 ? -22.144 1.171 12.094 1.00 98.25 192 LYS A O 1
ATOM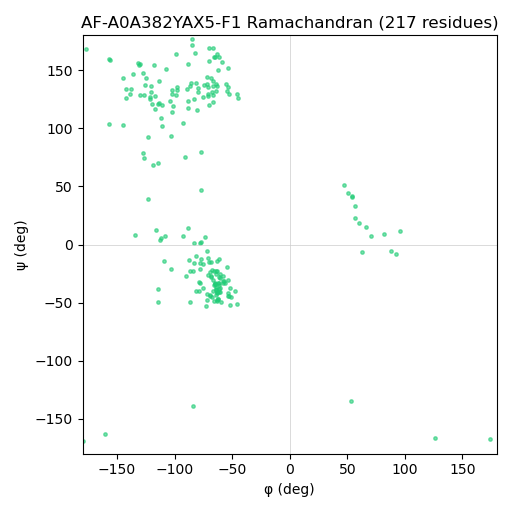 1532 N N . ASN A 1 193 ? -21.628 -0.486 10.672 1.00 98.62 193 ASN A N 1
ATOM 1533 C CA . ASN A 1 193 ? -20.752 -1.250 11.560 1.00 98.62 193 ASN A CA 1
ATOM 1534 C C . ASN A 1 193 ? -19.263 -0.873 11.432 1.00 98.62 193 ASN A C 1
ATOM 1536 O O . ASN A 1 193 ? -18.422 -1.550 12.018 1.00 98.62 193 ASN A O 1
ATOM 1540 N N . LEU A 1 194 ? -18.921 0.179 10.674 1.00 98.81 194 LEU A N 1
ATOM 1541 C CA . LEU A 1 194 ? -17.559 0.702 10.567 1.00 98.81 194 LEU A CA 1
ATOM 1542 C C . LEU A 1 194 ? -17.492 2.138 11.094 1.00 98.81 194 LEU A C 1
ATOM 1544 O O . LEU A 1 194 ? -18.036 3.058 10.486 1.00 98.81 194 LEU A O 1
ATOM 1548 N N . THR A 1 195 ? -16.731 2.336 12.164 1.00 98.69 195 THR A N 1
ATOM 1549 C CA . THR A 1 195 ? -16.370 3.657 12.686 1.00 98.69 195 THR A CA 1
ATOM 1550 C C . THR A 1 195 ? -14.939 3.987 12.276 1.00 98.69 195 THR A C 1
ATOM 1552 O O . THR A 1 195 ? -14.040 3.159 12.413 1.00 98.69 195 THR A O 1
ATOM 1555 N N . VAL A 1 196 ? -14.707 5.199 11.770 1.00 98.62 196 VAL A N 1
ATOM 1556 C CA . VAL A 1 196 ? -13.366 5.693 11.424 1.00 98.62 196 VAL A CA 1
ATOM 1557 C C . VAL A 1 196 ? -13.077 6.937 12.250 1.00 98.62 196 VAL A C 1
ATOM 1559 O O . VAL A 1 196 ? -13.796 7.927 12.133 1.00 98.62 196 VAL A O 1
ATOM 1562 N N . MET A 1 197 ? -12.016 6.893 13.050 1.00 98.38 197 MET A N 1
ATOM 1563 C CA . MET A 1 197 ? -11.538 8.021 13.845 1.00 98.38 197 MET A CA 1
ATOM 1564 C C . MET A 1 197 ? -10.165 8.442 13.330 1.00 98.38 197 MET A C 1
ATOM 1566 O O . MET A 1 197 ? -9.229 7.646 13.289 1.00 98.38 197 MET A O 1
ATOM 1570 N N . THR A 1 198 ? -10.062 9.694 12.907 1.00 98.38 198 THR A N 1
ATOM 1571 C CA . THR A 1 198 ? -8.796 10.337 12.536 1.00 98.38 198 THR A CA 1
ATOM 1572 C C . THR A 1 198 ? -8.292 11.192 13.683 1.00 98.38 198 THR A C 1
ATOM 1574 O O . THR A 1 198 ? -9.073 11.532 14.567 1.00 98.38 198 THR A O 1
ATOM 1577 N N . GLU A 1 199 ? -7.020 11.581 13.637 1.00 97.69 199 GLU A N 1
ATOM 1578 C CA . GLU A 1 199 ? -6.374 12.333 14.722 1.00 97.69 199 GLU A CA 1
ATOM 1579 C C . GLU A 1 199 ? -6.468 11.571 16.058 1.00 97.69 199 GLU A C 1
ATOM 1581 O O . GLU A 1 199 ? -6.568 12.163 17.124 1.00 97.69 199 GLU A O 1
ATOM 1586 N N . ALA A 1 200 ? -6.431 10.234 15.979 1.00 97.94 200 ALA A N 1
ATOM 1587 C CA . ALA A 1 200 ? -6.600 9.305 17.094 1.00 97.94 200 ALA A CA 1
ATOM 1588 C C . ALA A 1 200 ? -5.338 8.435 17.280 1.00 97.94 200 ALA A C 1
ATOM 1590 O O . ALA A 1 200 ? -5.352 7.236 16.978 1.00 97.94 200 ALA A O 1
ATOM 1591 N N . PRO A 1 201 ? -4.201 9.018 17.702 1.00 97.69 201 PRO A N 1
ATOM 1592 C CA . PRO A 1 201 ? -2.968 8.269 17.915 1.00 97.69 201 PRO A CA 1
ATOM 1593 C C . PRO A 1 201 ? -3.107 7.290 19.089 1.00 97.69 201 PRO A C 1
ATOM 1595 O O . PRO A 1 201 ? -3.369 7.691 20.220 1.00 97.69 201 PRO A O 1
ATOM 1598 N N . VAL A 1 202 ? -2.875 6.002 18.829 1.00 98.19 202 VAL A N 1
ATOM 1599 C CA . VAL A 1 202 ? -2.843 4.963 19.870 1.00 98.19 202 VAL A CA 1
ATOM 1600 C C . VAL A 1 202 ? -1.543 5.061 20.670 1.00 98.19 202 VAL A C 1
ATOM 1602 O O . VAL A 1 202 ? -0.453 5.036 20.098 1.00 98.19 202 VAL A O 1
ATOM 1605 N N . ARG A 1 203 ? -1.664 5.135 21.997 1.00 97.56 203 ARG A N 1
ATOM 1606 C CA . ARG A 1 203 ? -0.554 5.175 22.954 1.00 97.56 203 ARG A CA 1
ATOM 1607 C C . ARG A 1 203 ? -0.073 3.781 23.339 1.00 97.56 203 ARG A C 1
ATOM 1609 O O . ARG A 1 203 ? 1.126 3.512 23.320 1.00 97.56 203 ARG A O 1
ATOM 1616 N N . ARG A 1 204 ? -1.004 2.901 23.718 1.00 97.50 204 ARG A N 1
ATOM 1617 C CA . ARG A 1 204 ? -0.714 1.529 24.162 1.00 97.50 204 ARG A CA 1
ATOM 1618 C C . ARG A 1 204 ? -1.913 0.603 23.984 1.00 97.50 204 ARG A C 1
ATOM 1620 O O . ARG A 1 204 ? -3.057 1.051 23.926 1.00 97.50 204 ARG A O 1
ATOM 1627 N N . VAL A 1 205 ? -1.633 -0.696 23.955 1.00 98.25 205 VAL A N 1
ATOM 1628 C CA . VAL A 1 205 ? -2.642 -1.762 24.021 1.00 98.25 205 VAL A CA 1
ATOM 1629 C C . VAL A 1 205 ? -2.949 -2.068 25.489 1.00 98.25 205 VAL A C 1
ATOM 1631 O O . VAL A 1 205 ? -2.037 -2.156 26.312 1.00 98.25 205 VAL A O 1
ATOM 1634 N N . LEU A 1 206 ? -4.229 -2.224 25.818 1.00 98.31 206 LEU A N 1
ATOM 1635 C CA . LEU A 1 206 ? -4.698 -2.649 27.136 1.00 98.31 206 LEU A CA 1
ATOM 1636 C C . LEU A 1 206 ? -4.756 -4.179 27.162 1.00 98.31 206 LEU A C 1
ATOM 1638 O O . LEU A 1 206 ? -5.493 -4.773 26.373 1.00 98.31 206 LEU A O 1
ATOM 1642 N N . ILE A 1 207 ? -3.965 -4.808 28.032 1.00 98.50 207 ILE A N 1
ATOM 1643 C CA . ILE A 1 207 ? -3.859 -6.268 28.140 1.00 98.50 207 ILE A CA 1
ATOM 1644 C C . ILE A 1 207 ? -4.346 -6.710 29.519 1.00 98.50 207 ILE A C 1
ATOM 1646 O O . ILE A 1 207 ? -3.852 -6.227 30.534 1.00 98.50 207 ILE A O 1
ATOM 1650 N N . GLU A 1 208 ? -5.268 -7.669 29.544 1.00 98.31 208 GLU A N 1
ATOM 1651 C CA . GLU A 1 208 ? -5.785 -8.316 30.752 1.00 98.31 208 GLU A CA 1
ATOM 1652 C C . GLU A 1 208 ? -5.722 -9.832 30.567 1.00 98.31 208 GLU A C 1
ATOM 1654 O O . GLU A 1 208 ? -6.208 -10.344 29.558 1.00 98.31 208 GLU A O 1
ATOM 1659 N N . ASN A 1 209 ? -5.125 -10.561 31.518 1.00 97.06 209 ASN A N 1
ATOM 1660 C CA . ASN A 1 209 ? -4.985 -12.027 31.466 1.00 97.06 209 ASN A CA 1
ATOM 1661 C C . ASN A 1 209 ? -4.473 -12.527 30.099 1.00 97.06 209 ASN A C 1
ATOM 1663 O O . ASN A 1 209 ? -5.097 -13.366 29.449 1.00 97.06 209 ASN A O 1
ATOM 1667 N N . SER A 1 210 ? -3.370 -11.937 29.624 1.00 97.19 210 SER A N 1
ATOM 1668 C CA . SER A 1 210 ? -2.754 -12.231 28.317 1.00 97.19 210 SER A CA 1
ATOM 1669 C C . SER A 1 210 ? -3.651 -11.982 27.093 1.00 97.19 210 SER A C 1
ATOM 1671 O O . SER A 1 210 ? -3.364 -12.476 26.007 1.00 97.19 210 SER A O 1
ATOM 1673 N N . THR A 1 211 ? -4.719 -11.192 27.238 1.00 98.25 211 THR A N 1
ATOM 1674 C CA . THR A 1 211 ? -5.663 -10.864 26.161 1.00 98.25 211 THR A CA 1
ATOM 1675 C C . THR A 1 211 ? -5.719 -9.356 25.926 1.00 98.25 211 THR A C 1
ATOM 1677 O O . THR A 1 211 ? -5.905 -8.591 26.870 1.00 98.25 211 THR A O 1
ATOM 1680 N N . ALA A 1 212 ? -5.618 -8.913 24.670 1.00 98.25 212 ALA A N 1
ATOM 1681 C CA . ALA A 1 212 ? -5.849 -7.513 24.310 1.00 98.25 212 ALA A CA 1
ATOM 1682 C C . ALA A 1 212 ? -7.346 -7.169 24.439 1.00 98.25 212 ALA A C 1
ATOM 1684 O O . ALA A 1 212 ? -8.186 -7.785 23.783 1.00 98.25 212 ALA A O 1
ATOM 1685 N N . LYS A 1 213 ? -7.681 -6.194 25.289 1.00 98.06 213 LYS A N 1
ATOM 1686 C CA . LYS A 1 213 ? -9.065 -5.765 25.577 1.00 98.06 213 LYS A CA 1
ATOM 1687 C C . LYS A 1 213 ? -9.422 -4.397 25.012 1.00 98.06 213 LYS A C 1
ATOM 1689 O O . LYS A 1 213 ? -10.595 -4.053 24.935 1.00 98.06 213 LYS A O 1
ATOM 1694 N N . GLY A 1 214 ? -8.427 -3.624 24.594 1.00 97.56 214 GLY A N 1
ATOM 1695 C CA . GLY A 1 214 ? -8.646 -2.307 24.021 1.00 97.56 214 GLY A CA 1
ATOM 1696 C C . GLY A 1 214 ? -7.343 -1.575 23.764 1.00 97.56 214 GLY A C 1
ATOM 1697 O O . GLY A 1 214 ? -6.255 -2.152 23.824 1.00 97.56 214 GLY A O 1
ATOM 1698 N N . VAL A 1 215 ? -7.464 -0.285 23.490 1.00 98.25 215 VAL A N 1
ATOM 1699 C CA . VAL A 1 215 ? -6.340 0.624 23.284 1.00 98.25 215 VAL A CA 1
ATOM 1700 C C . VAL A 1 215 ? -6.600 1.932 24.018 1.00 98.25 215 VAL A C 1
ATOM 1702 O O . VAL A 1 215 ? -7.741 2.369 24.134 1.00 98.25 215 VAL A O 1
ATOM 1705 N N . GLU A 1 216 ? -5.531 2.548 24.503 1.00 97.94 216 GLU A N 1
ATOM 1706 C CA . GLU A 1 216 ? -5.540 3.909 25.040 1.00 97.94 216 GLU A CA 1
ATOM 1707 C C . GLU A 1 216 ? -5.058 4.863 23.943 1.00 97.94 216 GLU A C 1
ATOM 1709 O O . GLU A 1 216 ? -4.057 4.578 23.276 1.00 97.94 216 GLU A O 1
ATOM 1714 N N . LEU A 1 217 ? -5.766 5.974 23.736 1.00 97.69 217 LEU A N 1
ATOM 1715 C CA . LEU A 1 217 ? -5.342 7.048 22.834 1.00 97.69 217 LEU A CA 1
ATOM 1716 C C . LEU A 1 217 ? -4.462 8.049 23.595 1.00 97.69 217 LEU A C 1
ATOM 1718 O O . LEU A 1 217 ? -4.565 8.143 24.815 1.00 97.69 217 LEU A O 1
ATOM 1722 N N . ASN A 1 218 ? -3.587 8.779 22.898 1.00 91.94 218 ASN A N 1
ATOM 1723 C CA . ASN A 1 218 ? -2.996 9.977 23.504 1.00 91.94 218 ASN A CA 1
ATOM 1724 C C . ASN A 1 218 ? -4.058 11.081 23.586 1.00 91.94 218 ASN A C 1
ATOM 1726 O O . ASN A 1 218 ? -4.865 11.208 22.661 1.00 91.94 218 ASN A O 1
ATOM 1730 N N . ASP A 1 219 ? -3.996 11.861 24.663 1.00 68.88 219 ASP A N 1
ATOM 1731 C CA . ASP A 1 219 ? -4.724 13.126 24.812 1.00 68.88 219 ASP A CA 1
ATOM 1732 C C . ASP A 1 219 ? -4.275 14.179 23.782 1.00 68.88 219 ASP A C 1
ATOM 1734 O O . ASP A 1 219 ? -3.073 14.179 23.402 1.00 68.88 219 ASP A O 1
#

InterPro domains:
  IPR000172 Glucose-methanol-choline oxidoreductase, N-terminal [PF00732] (38-218)
  IPR000172 Glucose-methanol-choline oxidoreductase, N-terminal [PS00623] (65-88)
  IPR012132 Glucose-methanol-choline oxidoreductase [PTHR11552] (1-218)
  IPR036188 FAD/NAD(P)-binding domain superfamily [G3DSA:3.50.50.60] (1-218)
  IPR036188 FAD/NAD(P)-binding domain superfamily [SSF51905] (1-218)

Organism: NCBI:txid408172

Foldseek 3Di:
DCLQVQVVDVVAFAEAEAQAEALPDPLLWALVSLVVLLPDVRQWVFDWAQQDVVVVRDIDTDTWTRYQLICLSRDNQFDADDDQVVQCVVVVVVPPQRHSVSCQVVVQQQEAEPPDDDPQHHHDHLFYKYFQPDDDPVLVVVLVVQVVVVFDEDDDCRPDHNGGGYGTIGRDDPNIRNGCCNRRVVVRVVRPSYHYHYSWAFDDFDDDPNDGDGTDTDD

Secondary structure (DSSP, 8-state):
-HHHHHTTSTTS-EEEEESSPPS--HHHHSGGGHHHHTT-TTTB--EE---BGGGTTBPPEE--B-STTGGGGTS--B--PPPHHHHHHHHHTT-TT-SHHHHHHHHHHHEEESS--SSS--SS-SEEEB--SS--HHHHHHHHHHHHTTPPB-S-TTSS---SB-PPPBSEETTEE--HIIIIIHHHTTSTTEEEEES--EEEEEEETTEEEEEEEP-